Protein AF-D6Y500-F1 (afdb_monomer_lite)

Foldseek 3Di:
DVLQLVCLVPQNDVPDDLVSSCVVVVHDSVVVCVQPVDPLRVLLLLLLVLLLVLLQVQLVVLVPLPDFPAVLNVQLSVLVSLVVRVSPVCLQQVVCRRNPCNNVVCVCQDDHLQVCSNQLNVVLVVLCVVLVFWDPPDDPVVLSVVLSVLSSVLNVCVVVVVDPDDSNRSSNVSSVVCCVPIGDPDDDDPVSSNVSSNVSSVSSNVVSVVSVVVSVDPPPDPPPPPDDD

Structure (mmCIF, N/CA/C/O backbone):
data_AF-D6Y500-F1
#
_entry.id   AF-D6Y500-F1
#
loop_
_atom_site.group_PDB
_atom_site.id
_atom_site.type_symbol
_atom_site.label_atom_id
_atom_site.label_alt_id
_atom_site.label_comp_id
_atom_site.label_asym_id
_atom_site.label_entity_id
_atom_site.label_seq_id
_atom_site.pdbx_PDB_ins_code
_atom_site.Cartn_x
_atom_site.Cartn_y
_atom_site.Cartn_z
_atom_site.occupancy
_atom_site.B_iso_or_equiv
_atom_site.auth_seq_id
_atom_site.auth_comp_id
_atom_site.auth_asym_id
_atom_site.auth_atom_id
_atom_site.pdbx_PDB_model_num
ATOM 1 N N . MET A 1 1 ? -13.218 -7.278 11.991 1.00 90.50 1 MET A N 1
ATOM 2 C CA . MET A 1 1 ? -12.216 -6.423 11.314 1.00 90.50 1 MET A CA 1
ATOM 3 C C . MET A 1 1 ? -12.853 -5.268 10.544 1.00 90.50 1 MET A C 1
ATOM 5 O O . MET A 1 1 ? -12.441 -4.135 10.765 1.00 90.50 1 MET A O 1
ATOM 9 N N . ASP A 1 2 ? -13.886 -5.500 9.729 1.00 94.56 2 ASP A N 1
ATOM 10 C CA . ASP A 1 2 ? -14.530 -4.431 8.936 1.00 94.56 2 ASP A CA 1
ATOM 11 C C . ASP A 1 2 ? -15.115 -3.295 9.778 1.00 94.56 2 ASP A C 1
ATOM 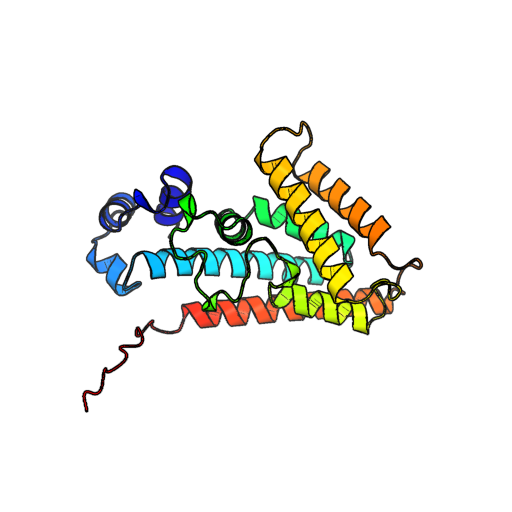13 O O . ASP A 1 2 ? -14.893 -2.124 9.481 1.00 94.56 2 ASP A O 1
ATOM 17 N N . ILE A 1 3 ? -15.777 -3.628 10.892 1.00 96.50 3 ILE A N 1
ATOM 18 C CA . ILE A 1 3 ? -16.276 -2.636 11.860 1.00 96.50 3 ILE A CA 1
ATOM 19 C C . ILE A 1 3 ? -15.141 -1.755 12.389 1.00 96.50 3 ILE A C 1
ATOM 21 O O . ILE A 1 3 ? -15.272 -0.534 12.447 1.00 96.50 3 ILE A O 1
ATOM 25 N N . THR A 1 4 ? -14.008 -2.359 12.744 1.00 96.12 4 THR A N 1
ATOM 26 C CA . THR A 1 4 ? -12.831 -1.625 13.208 1.00 96.12 4 THR A CA 1
ATOM 27 C C . THR A 1 4 ? -12.290 -0.713 12.115 1.00 96.12 4 THR A C 1
ATOM 29 O O . THR A 1 4 ? -12.056 0.461 12.379 1.00 96.12 4 THR A O 1
ATOM 32 N N . ARG A 1 5 ? -12.147 -1.212 10.880 1.00 97.38 5 ARG A N 1
ATOM 33 C CA . ARG A 1 5 ? -11.728 -0.406 9.725 1.00 97.38 5 ARG A CA 1
ATOM 34 C C . ARG A 1 5 ? -12.655 0.796 9.528 1.00 97.38 5 ARG A C 1
ATOM 36 O O . ARG A 1 5 ? -12.167 1.917 9.417 1.00 97.38 5 ARG A O 1
ATOM 43 N N . ALA A 1 6 ? -13.970 0.587 9.542 1.00 97.19 6 ALA A N 1
ATOM 44 C CA . ALA A 1 6 ? -14.951 1.659 9.395 1.00 97.19 6 ALA A CA 1
ATOM 45 C C . ALA A 1 6 ? -14.837 2.705 10.517 1.00 97.19 6 ALA A C 1
ATOM 47 O O . ALA A 1 6 ? -14.805 3.904 10.242 1.00 97.19 6 ALA A O 1
ATOM 48 N N . LEU A 1 7 ? -14.709 2.264 11.774 1.00 97.25 7 LEU A N 1
ATOM 49 C CA . LEU A 1 7 ? -14.529 3.156 12.923 1.00 97.25 7 LEU A CA 1
ATOM 50 C C . LEU A 1 7 ? -13.238 3.977 12.835 1.00 97.25 7 LEU A C 1
ATOM 52 O O . LEU A 1 7 ? -13.276 5.182 13.085 1.00 97.25 7 LEU A O 1
ATOM 56 N N . LEU A 1 8 ? -12.123 3.361 12.430 1.00 97.00 8 LEU A N 1
ATOM 57 C CA . LEU A 1 8 ? -10.850 4.062 12.246 1.00 97.00 8 LEU A CA 1
ATOM 58 C C . LEU A 1 8 ? -10.959 5.145 11.178 1.00 97.00 8 LEU A C 1
ATOM 60 O O . LEU A 1 8 ? -10.543 6.273 11.420 1.00 97.00 8 LEU A O 1
ATOM 64 N N . LEU A 1 9 ? -11.546 4.821 10.023 1.00 96.69 9 LEU A N 1
ATOM 65 C CA . LEU A 1 9 ? -11.698 5.765 8.916 1.00 96.69 9 LEU A CA 1
ATOM 66 C C . LEU A 1 9 ? -12.674 6.903 9.241 1.00 96.69 9 LEU A C 1
ATOM 68 O O . LEU A 1 9 ? -12.478 8.019 8.771 1.00 96.69 9 LEU A O 1
ATOM 72 N N . GLN A 1 10 ? -13.700 6.640 10.056 1.00 96.62 10 GLN A N 1
ATOM 73 C CA . GLN A 1 10 ? -14.710 7.633 10.426 1.00 96.62 10 GLN A CA 1
ATOM 74 C C . GLN A 1 10 ? -14.284 8.528 11.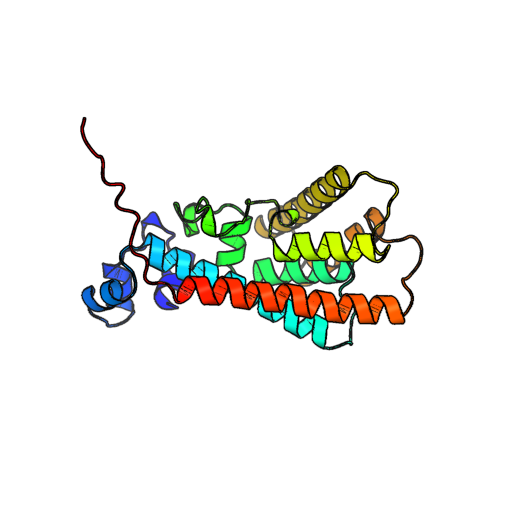598 1.00 96.62 10 GLN A C 1
ATOM 76 O O . GLN A 1 10 ? -14.565 9.723 11.599 1.00 96.62 10 GLN A O 1
ATOM 81 N N . SER A 1 11 ? -13.679 7.941 12.632 1.00 96.06 11 SER A N 1
ATOM 82 C CA . SER A 1 11 ? -13.502 8.589 13.942 1.00 96.06 11 SER A CA 1
ATOM 83 C C . SER A 1 11 ? -12.041 8.696 14.383 1.00 96.06 11 SER A C 1
ATOM 85 O O . SER A 1 11 ? -11.745 9.357 15.385 1.00 96.06 11 SER A O 1
ATOM 87 N N . GLY A 1 12 ? -11.129 8.057 13.650 1.00 96.94 12 GLY A N 1
ATOM 88 C CA . GLY A 1 12 ? -9.710 8.012 13.957 1.00 96.94 12 GLY A CA 1
ATOM 89 C C . GLY A 1 12 ? -9.352 7.085 15.120 1.00 96.94 12 GLY A C 1
ATOM 90 O O . GLY A 1 12 ? -10.190 6.582 15.881 1.00 96.94 12 GLY A O 1
ATOM 91 N N . TYR A 1 13 ? -8.048 6.904 15.291 1.00 97.38 13 TYR A N 1
ATOM 92 C CA . TYR A 1 13 ? -7.413 6.070 16.303 1.00 97.38 13 TYR A CA 1
ATOM 93 C C . TYR A 1 13 ? -7.865 6.407 17.728 1.00 97.38 13 TYR A C 1
ATOM 95 O O . TYR A 1 13 ? -8.162 5.508 18.517 1.00 97.38 13 TYR A O 1
ATOM 103 N N . LYS A 1 14 ? -7.899 7.701 18.085 1.00 96.25 14 LYS A N 1
ATOM 104 C CA . LYS A 1 14 ? -8.155 8.144 19.468 1.00 96.25 14 LYS A CA 1
ATOM 105 C C . LYS A 1 14 ? -9.572 7.816 19.940 1.00 96.25 14 LYS A C 1
ATOM 107 O O . LYS A 1 14 ? -9.736 7.457 21.100 1.00 96.25 14 LYS A O 1
ATOM 112 N N . ARG A 1 15 ? -10.574 7.941 19.063 1.00 96.50 15 ARG A N 1
ATOM 113 C CA . ARG A 1 15 ? -11.988 7.719 19.416 1.00 96.50 15 ARG A CA 1
ATOM 114 C C . ARG A 1 15 ? -12.424 6.266 19.260 1.00 96.50 15 ARG A C 1
ATOM 116 O O . ARG A 1 15 ? -13.395 5.871 19.884 1.00 96.50 15 ARG A O 1
ATOM 123 N N . THR A 1 16 ? -11.688 5.472 18.489 1.00 96.75 16 THR A N 1
ATOM 124 C CA . THR A 1 16 ? -11.964 4.043 18.334 1.00 96.75 16 THR A CA 1
ATOM 125 C C . THR A 1 16 ? -11.513 3.278 19.585 1.00 96.75 16 THR A C 1
ATOM 127 O O . THR A 1 16 ? -10.321 3.257 19.919 1.00 96.75 16 THR A O 1
ATOM 130 N N . THR A 1 17 ? -12.454 2.637 20.282 1.00 96.38 17 THR A N 1
ATOM 131 C CA . THR A 1 17 ? -12.195 1.817 21.482 1.00 96.38 17 THR A CA 1
ATOM 132 C C . THR A 1 17 ? -12.574 0.354 21.253 1.00 96.38 17 THR A C 1
ATOM 134 O O . THR A 1 17 ? -13.436 0.058 20.429 1.00 96.38 17 THR A O 1
ATOM 137 N N . ILE A 1 18 ? -11.951 -0.572 21.995 1.00 97.19 18 ILE A N 1
ATOM 138 C CA . ILE A 1 18 ? -12.302 -2.003 21.930 1.00 97.19 18 ILE A CA 1
ATOM 139 C C . ILE A 1 18 ? -13.760 -2.232 22.348 1.00 97.19 18 ILE A C 1
ATOM 141 O O . ILE A 1 18 ? -14.438 -3.050 21.738 1.00 97.19 18 ILE A O 1
ATOM 145 N N . ASP A 1 19 ? -14.263 -1.468 23.321 1.00 96.69 19 ASP A N 1
ATOM 146 C CA . ASP A 1 19 ? -15.662 -1.551 23.758 1.00 96.69 19 ASP A CA 1
ATOM 147 C C . ASP A 1 19 ? -16.632 -1.140 22.647 1.00 96.69 19 ASP A C 1
ATOM 149 O O . ASP A 1 19 ? -17.619 -1.829 22.394 1.00 96.69 19 ASP A O 1
ATOM 153 N N . GLU A 1 20 ? -16.336 -0.050 21.933 1.00 97.06 20 GLU A N 1
ATOM 154 C CA . GLU A 1 20 ? -17.154 0.368 20.796 1.00 97.06 20 GLU A CA 1
ATOM 155 C C . GLU A 1 20 ? -17.093 -0.642 19.644 1.00 97.06 20 GLU A C 1
ATOM 157 O O . GLU A 1 20 ? -18.129 -0.937 19.047 1.00 97.06 20 GLU A O 1
ATOM 162 N N . ILE A 1 21 ? -15.909 -1.192 19.353 1.00 96.88 21 ILE A N 1
ATOM 163 C CA . ILE A 1 21 ? -15.729 -2.232 18.333 1.00 96.88 21 ILE A CA 1
ATOM 164 C C . ILE A 1 21 ? -16.573 -3.460 18.677 1.00 96.88 21 ILE A C 1
ATOM 166 O O . ILE A 1 21 ? -17.348 -3.904 17.836 1.00 96.88 21 ILE A O 1
ATOM 170 N N . ALA A 1 22 ? -16.448 -3.980 19.900 1.00 96.94 22 ALA A N 1
ATOM 171 C CA . ALA A 1 22 ? -17.161 -5.169 20.355 1.00 96.94 22 ALA A CA 1
ATOM 172 C C . ALA A 1 22 ? -18.681 -4.960 20.291 1.00 96.94 22 ALA A C 1
ATOM 174 O O . ALA A 1 22 ? -19.393 -5.760 19.689 1.00 96.94 22 ALA A O 1
ATOM 175 N N . ARG A 1 23 ? -19.161 -3.812 20.789 1.00 97.19 23 ARG A N 1
ATOM 176 C CA . ARG A 1 23 ? -20.578 -3.436 20.732 1.00 97.19 23 ARG A CA 1
ATOM 177 C C . ARG A 1 23 ? -21.104 -3.332 19.299 1.00 97.19 23 ARG A C 1
ATOM 179 O O . ARG A 1 23 ? -22.200 -3.802 19.028 1.00 97.19 23 ARG A O 1
ATOM 186 N N . LYS A 1 24 ? -20.367 -2.696 18.379 1.00 96.75 24 LYS A N 1
ATOM 187 C CA . LYS A 1 24 ? -20.799 -2.558 16.974 1.00 96.75 24 LYS A CA 1
ATOM 188 C C . LYS A 1 24 ? -20.695 -3.859 16.176 1.00 96.75 24 LYS A C 1
ATOM 190 O O . LYS A 1 24 ? -21.385 -3.990 15.173 1.00 96.75 24 LYS A O 1
ATOM 195 N N . ALA A 1 25 ? -19.826 -4.774 16.591 1.00 95.81 25 ALA A N 1
ATOM 196 C CA . ALA A 1 25 ? -19.670 -6.091 15.984 1.00 95.81 25 ALA A CA 1
ATOM 197 C C . ALA A 1 25 ? -20.581 -7.163 16.612 1.00 95.81 25 ALA A C 1
ATOM 199 O O . ALA A 1 25 ? -20.496 -8.310 16.193 1.00 95.81 25 ALA A O 1
ATOM 200 N N . ASP A 1 26 ? -21.422 -6.797 17.588 1.00 96.69 26 ASP A N 1
ATOM 201 C CA . ASP A 1 26 ? -22.306 -7.706 18.333 1.00 96.69 26 ASP A CA 1
ATOM 202 C C . ASP A 1 26 ? -21.563 -8.896 18.976 1.00 96.69 26 ASP A C 1
ATOM 204 O O . ASP A 1 26 ? -21.988 -10.048 18.928 1.00 96.69 26 ASP A O 1
ATOM 208 N N . ILE A 1 27 ? -20.397 -8.615 19.571 1.00 95.94 27 ILE A N 1
ATOM 209 C CA . ILE A 1 27 ? -19.569 -9.606 20.273 1.00 95.94 27 ILE A CA 1
ATOM 210 C C . ILE A 1 27 ? -19.159 -9.114 21.660 1.00 95.94 27 ILE A C 1
ATOM 212 O O . ILE A 1 27 ? -19.110 -7.916 21.944 1.00 95.94 27 ILE A O 1
ATOM 216 N N . GLY A 1 28 ? -18.797 -10.051 22.536 1.00 95.50 28 GLY A N 1
ATOM 217 C CA . GLY A 1 28 ? -18.193 -9.725 23.824 1.00 95.50 28 GLY A CA 1
ATOM 218 C C . GLY A 1 28 ? -16.791 -9.127 23.667 1.00 95.50 28 GLY A C 1
ATOM 219 O O . GLY A 1 28 ? -16.010 -9.547 22.813 1.00 95.50 28 GLY A O 1
ATOM 220 N N . LYS A 1 29 ? -16.425 -8.190 24.550 1.00 93.75 29 LYS A N 1
ATOM 221 C CA . LYS A 1 29 ? -15.074 -7.596 24.605 1.00 93.75 29 LYS A CA 1
ATOM 222 C C . LYS A 1 29 ? -13.979 -8.666 24.717 1.00 93.75 29 LYS A C 1
ATOM 224 O O . LYS A 1 29 ? -12.951 -8.571 24.055 1.00 93.75 29 LYS A O 1
ATOM 229 N N . GLY A 1 30 ? -14.231 -9.701 25.526 1.00 93.12 30 GLY A N 1
ATOM 230 C CA . GLY A 1 30 ? -13.323 -10.836 25.700 1.00 93.12 30 GLY A CA 1
ATOM 231 C C . GLY A 1 30 ? -13.021 -11.560 24.388 1.00 93.12 30 GLY A C 1
ATOM 232 O O . GLY A 1 30 ? -11.876 -11.925 24.166 1.00 93.12 30 GLY A O 1
ATOM 233 N N . THR A 1 31 ? -13.995 -11.668 23.477 1.00 93.81 31 THR A N 1
ATOM 234 C CA . THR A 1 31 ? -13.810 -12.290 22.157 1.00 93.81 31 THR A CA 1
ATOM 235 C C . THR A 1 31 ? -12.772 -11.552 21.315 1.00 93.81 31 THR A C 1
ATOM 237 O O . THR A 1 31 ? -11.993 -12.190 20.618 1.00 93.81 31 THR A O 1
ATOM 240 N N . VAL A 1 32 ? -12.711 -10.218 21.403 1.00 92.62 32 VAL A N 1
ATOM 241 C CA . VAL A 1 32 ? -11.680 -9.432 20.703 1.00 92.62 32 VAL A CA 1
ATOM 242 C C . VAL A 1 32 ? -10.294 -9.744 21.273 1.00 92.62 32 VAL A C 1
ATOM 244 O O . VAL A 1 32 ? -9.355 -9.966 20.514 1.00 92.62 32 VAL A O 1
ATOM 247 N N . TYR A 1 33 ? -10.181 -9.828 22.600 1.00 93.50 33 TYR A N 1
ATOM 248 C CA . TYR A 1 33 ? -8.915 -10.129 23.272 1.00 93.50 33 TYR A CA 1
ATOM 249 C C . TYR A 1 33 ? -8.426 -11.569 23.093 1.00 93.50 33 TYR A C 1
ATOM 251 O O . TYR A 1 33 ? -7.243 -11.820 23.281 1.00 93.50 33 TYR A O 1
ATOM 259 N N . LEU A 1 34 ? -9.283 -12.510 22.679 1.00 91.88 34 LEU A N 1
ATOM 260 C CA . LEU A 1 34 ? -8.830 -13.851 22.282 1.00 91.88 34 LEU A CA 1
ATOM 261 C C . LEU A 1 34 ? -7.959 -13.828 21.018 1.00 91.88 34 LEU A C 1
ATOM 263 O O . LEU A 1 34 ? -7.213 -14.773 20.780 1.00 91.88 34 LEU A O 1
ATOM 267 N N . SER A 1 35 ? -8.083 -12.787 20.190 1.00 89.38 35 SER A N 1
ATOM 268 C CA . SER A 1 35 ? -7.360 -12.663 18.919 1.00 89.38 35 SER A CA 1
ATOM 269 C C . SER A 1 35 ? -6.298 -11.563 18.928 1.00 89.38 35 SER A C 1
ATOM 271 O O . SER A 1 35 ? -5.320 -11.679 18.195 1.00 89.38 35 SER A O 1
ATOM 273 N N . TRP A 1 36 ? -6.471 -10.508 19.732 1.00 93.75 36 TRP A N 1
ATOM 274 C CA . TRP A 1 36 ? -5.536 -9.381 19.804 1.00 93.75 36 TRP A CA 1
ATOM 275 C C . TRP A 1 36 ? -5.372 -8.877 21.236 1.00 93.75 36 TRP A C 1
ATOM 277 O O . TRP A 1 36 ? -6.343 -8.434 21.849 1.00 93.75 36 TRP A O 1
ATOM 287 N N . ASP A 1 37 ? -4.138 -8.851 21.735 1.00 92.06 37 ASP A N 1
ATOM 288 C CA . ASP A 1 37 ? -3.840 -8.392 23.097 1.00 92.06 37 ASP A CA 1
ATOM 289 C C . ASP A 1 37 ? -4.134 -6.901 23.287 1.00 92.06 37 ASP A C 1
ATOM 291 O O . ASP A 1 37 ? -4.567 -6.458 24.357 1.00 92.06 37 ASP A O 1
ATOM 295 N N . THR A 1 38 ? -3.927 -6.100 22.240 1.00 92.88 38 THR A N 1
ATOM 296 C CA . THR A 1 38 ? -4.143 -4.656 22.282 1.00 92.88 38 THR A CA 1
ATOM 297 C C . THR A 1 38 ? -4.912 -4.128 21.071 1.00 92.88 38 THR A C 1
ATOM 299 O O . THR A 1 38 ? -5.011 -4.749 20.012 1.00 92.88 38 THR A O 1
ATOM 302 N N . LYS A 1 39 ? -5.431 -2.897 21.202 1.00 93.38 39 LYS A N 1
ATOM 303 C CA . LYS A 1 39 ? -5.978 -2.150 20.059 1.00 93.38 39 LYS A CA 1
ATOM 304 C C . LYS A 1 39 ? -4.926 -1.946 18.965 1.00 93.38 39 LYS A C 1
ATOM 306 O O . LYS A 1 39 ? -5.280 -1.969 17.790 1.00 93.38 39 LYS A O 1
ATOM 311 N N . ASP A 1 40 ? -3.666 -1.747 19.345 1.00 93.38 40 ASP A N 1
ATOM 312 C CA . ASP A 1 40 ? -2.579 -1.507 18.397 1.00 93.38 40 ASP A CA 1
ATOM 313 C C . ASP A 1 40 ? -2.312 -2.773 17.558 1.00 93.38 40 ASP A C 1
ATOM 315 O O . ASP A 1 40 ? -2.149 -2.651 16.345 1.00 93.38 40 ASP A O 1
ATOM 319 N N . ASP A 1 41 ? -2.413 -3.974 18.145 1.00 92.75 41 ASP A N 1
ATOM 320 C CA . ASP A 1 41 ? -2.271 -5.259 17.431 1.00 92.75 41 ASP A CA 1
ATOM 321 C C . ASP A 1 41 ? -3.410 -5.504 16.434 1.00 92.75 41 ASP A C 1
ATOM 323 O O . ASP A 1 41 ? -3.186 -5.944 15.301 1.00 92.75 41 ASP A O 1
ATOM 327 N N . LEU A 1 42 ? -4.643 -5.160 16.818 1.00 94.69 42 LEU A N 1
ATOM 328 C CA . LEU A 1 42 ? -5.800 -5.227 15.924 1.00 94.69 42 LEU A CA 1
ATOM 329 C C . LEU A 1 42 ? -5.648 -4.262 14.736 1.00 94.69 42 LEU A C 1
ATOM 331 O O . LEU A 1 42 ? -5.878 -4.644 13.587 1.00 94.69 42 LEU A O 1
ATOM 335 N N . ILE A 1 43 ? -5.244 -3.013 14.989 1.00 95.81 43 ILE A N 1
ATOM 336 C CA . ILE A 1 43 ? -5.037 -2.007 13.933 1.00 95.81 43 ILE A CA 1
ATOM 337 C C . ILE A 1 43 ? -3.889 -2.418 13.016 1.00 95.81 43 ILE A C 1
ATOM 339 O O . ILE A 1 43 ? -4.018 -2.354 11.794 1.00 95.81 43 ILE A O 1
ATOM 343 N N . ARG A 1 44 ? -2.783 -2.885 13.590 1.00 95.00 44 ARG A N 1
ATOM 344 C CA . ARG A 1 44 ? -1.650 -3.424 12.845 1.00 95.00 44 ARG A CA 1
ATOM 345 C C . ARG A 1 44 ? -2.076 -4.581 11.942 1.00 95.00 44 ARG A C 1
ATOM 347 O O . ARG A 1 44 ? -1.710 -4.583 10.772 1.00 95.00 44 ARG A O 1
ATOM 354 N N . SER A 1 45 ? -2.885 -5.515 12.440 1.00 95.50 45 SER A N 1
ATOM 355 C CA . SER A 1 45 ? -3.393 -6.634 11.635 1.00 95.50 45 SER A CA 1
ATOM 356 C C . SER A 1 45 ? -4.193 -6.140 10.424 1.00 95.50 45 SER A C 1
ATOM 358 O O . SER A 1 45 ? -4.006 -6.634 9.316 1.00 95.50 45 SER A O 1
ATOM 360 N N . LEU A 1 46 ? -5.028 -5.107 10.595 1.00 96.25 46 LEU A N 1
ATOM 361 C CA . LEU A 1 46 ? -5.755 -4.480 9.483 1.00 96.25 46 LEU A CA 1
ATOM 362 C C . LEU A 1 46 ? -4.825 -3.829 8.449 1.00 96.25 46 LEU A C 1
ATOM 364 O O . LEU A 1 46 ? -5.082 -3.928 7.252 1.00 96.25 46 LEU A O 1
ATOM 368 N N . VAL A 1 47 ? -3.752 -3.170 8.899 1.00 96.62 47 VAL A N 1
ATOM 369 C CA . VAL A 1 47 ? -2.737 -2.592 8.003 1.00 96.62 47 VAL A CA 1
ATOM 370 C C . VAL A 1 47 ? -2.013 -3.694 7.230 1.00 96.62 47 VAL A C 1
ATOM 372 O O . VAL A 1 47 ? -1.810 -3.554 6.029 1.00 96.62 47 VAL A O 1
ATOM 375 N N . ILE A 1 48 ? -1.668 -4.803 7.890 1.00 96.31 48 ILE A N 1
ATOM 376 C CA . ILE A 1 48 ? -1.044 -5.964 7.244 1.00 96.31 48 ILE A CA 1
ATOM 377 C C . ILE A 1 48 ? -1.973 -6.561 6.180 1.00 96.31 48 ILE A C 1
ATOM 379 O O . ILE A 1 48 ? -1.500 -6.854 5.087 1.00 96.31 48 ILE A O 1
ATOM 383 N N . HIS A 1 49 ? -3.279 -6.673 6.443 1.00 96.94 49 HIS A N 1
ATOM 384 C CA . HIS A 1 49 ? -4.245 -7.093 5.421 1.00 96.94 49 HIS A CA 1
ATOM 385 C C . HIS A 1 49 ? -4.244 -6.168 4.197 1.00 96.94 49 HIS A C 1
ATOM 387 O O . HIS A 1 49 ? -4.147 -6.661 3.080 1.00 96.94 49 HIS A O 1
ATOM 393 N N . ASP A 1 50 ? -4.249 -4.844 4.388 1.00 97.44 50 ASP A N 1
ATOM 394 C CA . ASP A 1 50 ? -4.148 -3.901 3.263 1.00 97.44 50 ASP A CA 1
ATOM 395 C C . ASP A 1 50 ? -2.828 -4.053 2.487 1.00 97.44 50 ASP A C 1
ATOM 397 O O . ASP A 1 50 ? -2.815 -3.936 1.264 1.00 97.44 50 ASP A O 1
ATOM 401 N N . ILE A 1 51 ? -1.710 -4.327 3.169 1.00 97.06 51 ILE A N 1
ATOM 402 C CA . ILE A 1 51 ? -0.423 -4.581 2.504 1.00 97.06 51 ILE A CA 1
ATOM 403 C C . ILE A 1 51 ? -0.467 -5.887 1.696 1.00 97.06 51 ILE A C 1
ATOM 405 O O . ILE A 1 51 ? 0.042 -5.920 0.574 1.00 97.06 51 ILE A O 1
ATOM 409 N N . ILE A 1 52 ? -1.065 -6.951 2.245 1.00 97.75 52 ILE A N 1
ATOM 410 C CA . ILE A 1 52 ? -1.261 -8.228 1.543 1.00 97.75 52 ILE A CA 1
ATOM 411 C C . ILE A 1 52 ? -2.085 -7.993 0.278 1.00 97.75 52 ILE A C 1
ATOM 413 O O . ILE A 1 52 ? -1.644 -8.383 -0.799 1.00 97.75 52 ILE A O 1
ATOM 417 N N . ASP A 1 53 ? -3.206 -7.281 0.389 1.00 98.25 53 ASP A N 1
ATOM 418 C CA . ASP A 1 53 ? -4.089 -7.008 -0.742 1.00 98.25 53 ASP A CA 1
ATOM 419 C C . ASP A 1 53 ? -3.394 -6.170 -1.830 1.00 98.25 53 ASP A C 1
ATOM 421 O O . ASP A 1 53 ? -3.530 -6.460 -3.018 1.00 98.25 53 ASP A O 1
ATOM 425 N N . VAL A 1 54 ? -2.591 -5.165 -1.449 1.00 98.00 54 VAL A N 1
ATOM 426 C CA . VAL A 1 54 ? -1.744 -4.401 -2.387 1.00 98.00 54 VAL A CA 1
ATOM 427 C C . VAL A 1 54 ? -0.760 -5.322 -3.110 1.00 98.00 54 VAL A C 1
ATOM 429 O O . VAL A 1 54 ? -0.589 -5.214 -4.326 1.00 98.00 54 VAL A O 1
ATOM 432 N N . CYS A 1 55 ? -0.099 -6.221 -2.380 1.00 98.25 55 CYS A N 1
ATOM 433 C CA . CYS A 1 55 ? 0.859 -7.159 -2.954 1.00 98.25 55 CYS A CA 1
ATOM 434 C C . CYS A 1 55 ? 0.192 -8.166 -3.900 1.00 98.25 55 CYS A C 1
ATOM 436 O O . CYS A 1 55 ? 0.691 -8.374 -5.007 1.00 98.25 55 CYS A O 1
ATOM 438 N N . ASP A 1 56 ? -0.943 -8.744 -3.510 1.00 98.38 56 ASP A N 1
ATOM 439 C CA . ASP A 1 56 ? -1.711 -9.660 -4.353 1.00 98.38 56 ASP A CA 1
ATOM 440 C C . ASP A 1 56 ? -2.211 -8.955 -5.624 1.00 98.38 56 ASP A C 1
ATOM 442 O O . ASP A 1 56 ? -2.078 -9.500 -6.719 1.00 98.38 56 ASP A O 1
ATOM 446 N N . ASP A 1 57 ? -2.706 -7.717 -5.520 1.00 97.75 57 ASP A N 1
ATOM 447 C CA . ASP A 1 57 ? -3.156 -6.925 -6.673 1.00 97.75 57 ASP A CA 1
ATOM 448 C C . ASP A 1 57 ? -2.032 -6.677 -7.687 1.00 97.75 57 ASP A C 1
ATOM 450 O O . ASP A 1 57 ? -2.261 -6.726 -8.900 1.00 97.75 57 ASP A O 1
ATOM 454 N N . VAL A 1 58 ? -0.817 -6.383 -7.212 1.00 97.75 58 VAL A N 1
ATOM 455 C CA . VAL A 1 58 ? 0.349 -6.206 -8.090 1.00 97.75 58 VAL A CA 1
ATOM 456 C C . VAL A 1 58 ? 0.798 -7.544 -8.668 1.00 97.75 58 VAL A C 1
ATOM 458 O O . VAL A 1 58 ? 1.087 -7.610 -9.863 1.00 97.75 58 VAL A O 1
ATOM 461 N N . SER A 1 59 ? 0.838 -8.601 -7.854 1.00 97.75 59 SER A N 1
ATOM 462 C CA . SER A 1 59 ? 1.270 -9.931 -8.286 1.00 97.75 59 SER A CA 1
ATOM 463 C C . SER A 1 59 ? 0.361 -10.492 -9.379 1.00 97.75 59 SER A C 1
ATOM 465 O O . SER A 1 59 ? 0.839 -10.858 -10.455 1.00 97.75 59 SER A O 1
ATOM 467 N N . ASN A 1 60 ? -0.952 -10.461 -9.143 1.00 96.31 60 ASN A N 1
ATOM 468 C CA . ASN A 1 60 ? -1.961 -10.923 -10.088 1.00 96.31 60 ASN A CA 1
ATOM 469 C C . ASN A 1 60 ? -1.896 -10.125 -11.387 1.00 96.31 60 ASN A C 1
ATOM 471 O O . ASN A 1 60 ? -1.837 -10.712 -12.462 1.00 96.31 60 ASN A O 1
ATOM 475 N N . TRP A 1 61 ? -1.835 -8.792 -11.304 1.00 95.62 61 TRP A N 1
ATOM 476 C CA . TRP A 1 61 ? -1.721 -7.947 -12.491 1.00 95.62 61 TRP A CA 1
ATOM 477 C C . TRP A 1 61 ? -0.460 -8.249 -13.306 1.00 95.62 61 TRP A C 1
ATOM 479 O O . TRP A 1 61 ? -0.559 -8.460 -14.513 1.00 95.62 61 TRP A O 1
ATOM 489 N N . ALA A 1 62 ? 0.706 -8.338 -12.662 1.00 95.19 62 ALA A N 1
ATOM 490 C CA . ALA A 1 62 ? 1.961 -8.650 -13.340 1.00 95.19 62 ALA A CA 1
ATOM 491 C C . ALA A 1 62 ? 1.949 -10.042 -14.006 1.00 95.19 62 ALA A C 1
ATOM 493 O O . ALA A 1 62 ? 2.662 -10.255 -14.985 1.00 95.19 62 ALA A O 1
ATOM 494 N N . GLY A 1 63 ? 1.132 -10.975 -13.504 1.00 89.62 63 GLY A N 1
ATOM 495 C CA . GLY A 1 63 ? 0.947 -12.311 -14.074 1.00 89.62 63 GLY A CA 1
ATOM 496 C C . GLY A 1 63 ? 0.014 -12.388 -15.289 1.00 89.62 63 GLY A C 1
ATOM 497 O O . GLY A 1 63 ? 0.010 -13.409 -15.967 1.00 89.62 63 GLY A O 1
ATOM 498 N N . THR A 1 64 ? -0.758 -11.339 -15.600 1.00 85.38 64 THR A N 1
ATOM 499 C CA . THR A 1 64 ? -1.743 -11.363 -16.709 1.00 85.38 64 THR A CA 1
ATOM 500 C C . THR A 1 64 ? -1.146 -11.195 -18.114 1.00 85.38 64 THR A C 1
ATOM 502 O O . THR A 1 64 ? -1.883 -11.283 -19.090 1.00 85.38 64 THR A O 1
ATOM 505 N N . GLU A 1 65 ? 0.164 -10.945 -18.236 1.00 67.62 65 GLU A N 1
ATOM 506 C CA . GLU A 1 65 ? 0.926 -10.718 -19.488 1.00 67.62 65 GLU A CA 1
ATOM 507 C C . GLU A 1 65 ? 0.385 -9.616 -20.442 1.00 67.62 65 GLU A C 1
ATOM 509 O O . GLU A 1 65 ? 1.015 -9.342 -21.462 1.00 67.62 65 GLU A O 1
ATOM 514 N N . SER A 1 66 ? -0.725 -8.930 -20.124 1.00 71.00 66 SER A N 1
ATOM 515 C CA . SER A 1 66 ? -1.355 -7.930 -21.004 1.00 71.00 66 SER A CA 1
ATOM 516 C C . SER A 1 66 ? -0.663 -6.563 -20.999 1.00 71.00 66 SER A C 1
ATOM 518 O O . SER A 1 66 ? -0.716 -5.843 -21.992 1.00 71.00 66 SER A O 1
ATOM 520 N N . ASP A 1 67 ? -0.036 -6.190 -19.881 1.00 79.44 67 ASP A N 1
ATOM 521 C CA . ASP A 1 67 ? 0.823 -5.009 -19.760 1.00 79.44 67 ASP A CA 1
ATOM 522 C C . ASP A 1 67 ? 2.026 -5.369 -18.889 1.00 79.44 67 ASP A C 1
ATOM 524 O O . ASP A 1 67 ? 1.873 -5.934 -17.802 1.00 79.44 67 ASP A O 1
ATOM 528 N N . ALA A 1 68 ? 3.229 -5.068 -19.370 1.00 87.19 68 ALA A N 1
ATOM 529 C CA . ALA A 1 68 ? 4.432 -5.363 -18.613 1.00 87.19 68 ALA A CA 1
ATOM 530 C C . ALA A 1 68 ? 4.547 -4.385 -17.434 1.00 87.19 68 ALA A C 1
ATOM 532 O O . ALA A 1 68 ? 4.304 -3.185 -17.605 1.00 87.19 68 ALA A O 1
ATOM 533 N N . PRO A 1 69 ? 5.002 -4.833 -16.250 1.00 93.31 69 PRO A N 1
ATOM 534 C CA . PRO A 1 69 ? 5.189 -3.964 -15.099 1.00 93.31 69 PRO A CA 1
ATOM 535 C C . PRO A 1 69 ? 6.454 -3.114 -15.253 1.00 93.31 69 PRO A C 1
ATOM 537 O O . PRO A 1 69 ? 7.421 -3.249 -14.509 1.00 93.31 69 PRO A O 1
ATOM 540 N N . THR A 1 70 ? 6.460 -2.222 -16.241 1.00 92.00 70 THR A N 1
ATOM 541 C CA . THR A 1 70 ? 7.456 -1.156 -16.379 1.00 92.00 70 THR A CA 1
ATOM 542 C C . THR A 1 70 ? 7.318 -0.166 -15.225 1.00 92.00 70 THR A C 1
ATOM 544 O O . THR A 1 70 ? 6.257 -0.097 -14.599 1.00 92.00 70 THR A O 1
ATOM 547 N N . LEU A 1 71 ? 8.366 0.616 -14.941 1.00 92.00 71 LEU A N 1
ATOM 548 C CA . LEU A 1 71 ? 8.312 1.592 -13.850 1.00 92.00 71 LEU A CA 1
ATOM 549 C C . LEU A 1 71 ? 7.108 2.553 -13.987 1.00 92.00 71 LEU A C 1
ATOM 551 O O . LEU A 1 71 ? 6.372 2.687 -13.014 1.00 92.00 71 LEU A O 1
ATOM 555 N N . PRO A 1 72 ? 6.807 3.131 -15.171 1.00 92.56 72 PRO A N 1
ATOM 556 C CA . PRO A 1 72 ? 5.586 3.914 -15.376 1.00 92.56 72 PRO A CA 1
ATOM 557 C C . PRO A 1 72 ? 4.291 3.156 -15.059 1.00 92.56 72 PRO A C 1
ATOM 559 O O . PRO A 1 72 ? 3.446 3.672 -14.324 1.00 92.56 72 PRO A O 1
ATOM 562 N N . SER A 1 73 ? 4.133 1.933 -15.580 1.00 93.31 73 SER A N 1
ATOM 563 C CA . SER A 1 73 ? 2.919 1.130 -15.383 1.00 93.31 73 SER A CA 1
ATOM 564 C C . SER A 1 73 ? 2.729 0.747 -13.913 1.00 93.31 73 SER A C 1
ATOM 566 O O . SER A 1 73 ? 1.622 0.866 -13.381 1.00 93.31 73 SER A O 1
ATOM 568 N N . LEU A 1 74 ? 3.802 0.351 -13.216 1.00 94.94 74 LEU A N 1
ATOM 569 C CA . LEU A 1 74 ? 3.714 0.030 -11.795 1.00 94.94 74 LEU A CA 1
ATOM 570 C C . LEU A 1 74 ? 3.509 1.290 -10.945 1.00 94.94 74 LEU A C 1
ATOM 572 O O . LEU A 1 74 ? 2.697 1.248 -10.030 1.00 94.94 74 LEU A O 1
ATOM 576 N N . SER A 1 75 ? 4.150 2.423 -11.249 1.00 94.75 75 SER A N 1
ATOM 577 C CA . SER A 1 75 ? 3.895 3.694 -10.549 1.00 94.75 75 SER A CA 1
ATOM 578 C C . SER A 1 75 ? 2.439 4.143 -10.684 1.00 94.75 75 SER A C 1
ATOM 580 O O . SER A 1 75 ? 1.827 4.527 -9.685 1.00 94.75 75 SER A O 1
ATOM 582 N N . ARG A 1 76 ? 1.849 4.021 -11.884 1.00 95.75 76 ARG A N 1
ATOM 583 C CA . ARG A 1 76 ? 0.413 4.251 -12.115 1.00 95.75 76 ARG A CA 1
ATOM 584 C C . ARG A 1 76 ? -0.437 3.376 -11.203 1.00 95.75 76 ARG A C 1
ATOM 586 O O . ARG A 1 76 ? -1.331 3.869 -10.518 1.00 95.75 76 ARG A O 1
ATOM 593 N N . ARG A 1 77 ? -0.154 2.071 -11.191 1.00 95.94 77 ARG A N 1
ATOM 594 C CA . ARG A 1 77 ? -0.894 1.103 -10.382 1.00 95.94 77 ARG A CA 1
ATOM 595 C C . ARG A 1 77 ? -0.738 1.400 -8.893 1.00 95.94 77 ARG A C 1
ATOM 597 O O . ARG A 1 77 ? -1.748 1.541 -8.215 1.00 95.94 77 ARG A O 1
ATOM 604 N N . MET A 1 78 ? 0.481 1.592 -8.396 1.00 95.94 78 MET A N 1
ATOM 605 C CA . MET A 1 78 ? 0.740 1.928 -6.993 1.00 95.94 78 MET A CA 1
ATOM 606 C C . MET A 1 78 ? -0.011 3.186 -6.556 1.00 95.94 78 MET A C 1
ATOM 608 O O . MET A 1 78 ? -0.600 3.188 -5.478 1.00 95.94 78 MET A O 1
ATOM 612 N N . PHE A 1 79 ? -0.073 4.216 -7.405 1.00 96.12 79 PHE A N 1
ATOM 613 C CA . PHE A 1 79 ? -0.894 5.394 -7.134 1.00 96.12 79 PHE A CA 1
ATOM 614 C C . PHE A 1 79 ? -2.365 5.018 -6.928 1.00 96.12 79 PHE A C 1
ATOM 616 O O . PHE A 1 79 ? -2.941 5.370 -5.905 1.00 96.12 79 PHE A O 1
ATOM 623 N N . THR A 1 80 ? -2.968 4.246 -7.838 1.00 96.62 80 THR A N 1
ATOM 624 C CA . THR A 1 80 ? -4.374 3.823 -7.690 1.00 96.62 80 THR A CA 1
ATOM 625 C C . THR A 1 80 ? -4.610 2.945 -6.455 1.00 96.62 80 THR A C 1
ATOM 627 O O . THR A 1 80 ? -5.605 3.131 -5.755 1.00 96.62 80 THR A O 1
ATOM 630 N N . LEU A 1 81 ? -3.677 2.041 -6.131 1.00 96.88 81 LEU A N 1
ATOM 631 C CA . LEU A 1 81 ? -3.778 1.148 -4.973 1.00 96.88 81 LEU A CA 1
ATOM 632 C C . LEU A 1 81 ? -3.739 1.917 -3.651 1.00 96.88 81 LEU A C 1
ATOM 634 O O . LEU A 1 81 ? -4.464 1.570 -2.723 1.00 96.88 81 LEU A O 1
ATOM 638 N N . ILE A 1 82 ? -2.976 3.011 -3.584 1.00 95.31 82 ILE A N 1
ATOM 639 C CA . ILE A 1 82 ? -2.973 3.907 -2.424 1.00 95.31 82 ILE A CA 1
ATOM 640 C C . ILE A 1 82 ? -4.366 4.498 -2.173 1.00 95.31 82 ILE A C 1
ATOM 642 O O . ILE A 1 82 ? -4.734 4.699 -1.027 1.00 95.31 82 ILE A O 1
ATOM 646 N N . PHE A 1 83 ? -5.195 4.744 -3.188 1.00 94.38 83 PHE A N 1
ATOM 647 C CA . PHE A 1 83 ? -6.570 5.214 -2.956 1.00 94.38 83 PHE A CA 1
ATOM 648 C C . PHE A 1 83 ? -7.573 4.076 -2.742 1.00 94.38 83 PHE A C 1
ATOM 650 O O . PHE A 1 83 ? -8.555 4.281 -2.030 1.00 94.38 83 PHE A O 1
ATOM 657 N N . LYS A 1 84 ? -7.307 2.886 -3.297 1.00 96.75 84 LYS A N 1
ATOM 658 C CA . LYS A 1 84 ? -8.113 1.673 -3.087 1.00 96.75 84 LYS A CA 1
ATOM 659 C C . LYS A 1 84 ? -8.013 1.147 -1.647 1.00 96.75 84 LYS A C 1
ATOM 661 O O . LYS A 1 84 ? -9.028 0.741 -1.088 1.00 96.75 84 LYS A O 1
ATOM 666 N N . TYR A 1 85 ? -6.822 1.190 -1.046 1.00 97.56 85 TYR A N 1
ATOM 667 C CA . TYR A 1 85 ? -6.527 0.629 0.279 1.00 97.56 85 TYR A CA 1
ATOM 668 C C . TYR A 1 85 ? -6.213 1.739 1.296 1.00 97.56 85 TYR A C 1
ATOM 670 O O . TYR A 1 85 ? -5.070 2.192 1.411 1.00 97.56 85 TYR A O 1
ATOM 678 N N . PRO A 1 86 ? -7.218 2.245 2.035 1.00 95.88 86 PRO A N 1
ATOM 679 C CA . PRO A 1 86 ? -7.073 3.461 2.828 1.00 95.88 86 PRO A CA 1
ATOM 680 C C . PRO A 1 86 ? -6.193 3.308 4.077 1.00 95.88 86 PRO A C 1
ATOM 682 O O . PRO A 1 86 ? -5.670 4.319 4.546 1.00 95.88 86 PRO A O 1
ATOM 685 N N . LEU A 1 87 ? -5.990 2.100 4.620 1.00 96.88 87 LEU A N 1
ATOM 686 C CA . LEU A 1 87 ? -5.052 1.910 5.734 1.00 96.88 87 LEU A CA 1
ATOM 687 C C . LEU A 1 87 ? -3.613 1.801 5.221 1.00 96.88 87 LEU A C 1
ATOM 689 O O . LEU A 1 87 ? -2.712 2.351 5.854 1.00 96.88 87 LEU A O 1
ATOM 693 N N . PHE A 1 88 ? -3.400 1.218 4.035 1.00 96.12 88 PHE A N 1
ATOM 694 C CA . PHE A 1 88 ? -2.117 1.341 3.332 1.00 96.12 88 PHE A CA 1
ATOM 695 C C . PHE A 1 88 ? -1.795 2.805 3.009 1.00 96.12 88 PHE A C 1
ATOM 697 O O . PHE A 1 88 ? -0.676 3.263 3.243 1.00 96.12 88 PHE A O 1
ATOM 704 N N . ARG A 1 89 ? -2.789 3.584 2.556 1.00 95.69 89 ARG A N 1
ATOM 705 C CA . ARG A 1 89 ? -2.642 5.036 2.376 1.00 95.69 89 ARG A CA 1
ATOM 706 C C . ARG A 1 89 ? -2.212 5.726 3.651 1.00 95.69 89 ARG A C 1
ATOM 708 O O . ARG A 1 89 ? -1.261 6.494 3.614 1.00 95.69 89 ARG A O 1
ATOM 715 N N . ALA A 1 90 ? -2.914 5.459 4.750 1.00 96.12 90 ALA A N 1
ATOM 716 C CA . ALA A 1 90 ? -2.632 6.063 6.041 1.00 96.12 90 ALA A CA 1
ATOM 717 C C . ALA A 1 90 ? -1.210 5.727 6.516 1.00 96.12 90 ALA A C 1
ATOM 719 O O . ALA A 1 90 ? -0.516 6.604 7.026 1.00 96.12 90 ALA A O 1
ATOM 720 N N . LEU A 1 91 ? -0.734 4.500 6.278 1.00 95.19 91 LEU A N 1
ATOM 721 C CA . LEU A 1 91 ? 0.650 4.109 6.551 1.00 95.19 91 LEU A CA 1
ATOM 722 C C . LEU A 1 91 ? 1.635 4.911 5.684 1.00 95.19 91 LEU A C 1
ATOM 724 O O . LEU A 1 91 ? 2.588 5.507 6.200 1.00 95.19 91 LEU A O 1
ATOM 728 N N . TYR A 1 92 ? 1.376 4.982 4.375 1.00 94.31 92 TYR A N 1
ATOM 729 C CA . TYR A 1 92 ? 2.209 5.729 3.435 1.00 94.31 92 TYR A CA 1
ATOM 730 C C . TYR A 1 92 ? 2.254 7.224 3.760 1.00 94.31 92 TYR A C 1
ATOM 732 O O . TYR A 1 92 ? 3.328 7.815 3.745 1.00 94.31 92 TYR A O 1
ATOM 740 N N . THR A 1 93 ? 1.130 7.840 4.123 1.00 94.31 93 THR A N 1
ATOM 741 C CA . THR A 1 93 ? 1.039 9.273 4.433 1.00 94.31 93 THR A CA 1
ATOM 742 C C . THR A 1 93 ? 1.333 9.600 5.898 1.00 94.31 93 THR A C 1
ATOM 744 O O . THR A 1 93 ? 1.093 10.731 6.318 1.00 94.31 93 THR A O 1
ATOM 747 N N . ARG A 1 94 ? 1.798 8.627 6.695 1.00 94.62 94 ARG A N 1
ATOM 748 C CA . ARG A 1 94 ? 2.003 8.751 8.149 1.00 94.62 94 ARG A CA 1
ATOM 749 C C . ARG A 1 94 ? 0.799 9.356 8.885 1.00 94.62 94 ARG A C 1
ATOM 751 O O . ARG A 1 94 ? 0.956 10.183 9.788 1.00 94.62 94 ARG A O 1
ATOM 758 N N . ASP A 1 95 ? -0.410 8.962 8.507 1.00 95.38 95 ASP A N 1
ATOM 759 C CA . ASP A 1 95 ? -1.648 9.477 9.083 1.00 95.38 95 ASP A CA 1
ATOM 760 C C . ASP A 1 95 ? -1.872 8.918 10.499 1.00 95.38 95 ASP A C 1
ATOM 762 O O . ASP A 1 95 ? -2.517 7.892 10.732 1.00 95.38 95 ASP A O 1
ATOM 766 N N . ARG A 1 96 ? -1.320 9.639 11.479 1.00 95.81 96 ARG A N 1
ATOM 767 C CA . ARG A 1 96 ? -1.464 9.337 12.908 1.00 95.81 96 ARG A CA 1
ATOM 768 C C . ARG A 1 96 ? -2.879 9.547 13.428 1.00 95.81 96 ARG A C 1
ATOM 770 O O . ARG A 1 96 ? -3.195 9.030 14.499 1.00 95.81 96 ARG A O 1
ATOM 777 N N . TYR A 1 97 ? -3.715 10.311 12.725 1.00 96.94 97 TYR A N 1
ATOM 778 C CA . TYR A 1 97 ? -5.111 10.435 13.114 1.00 96.94 97 TYR A CA 1
ATOM 779 C C . TYR A 1 97 ? -5.821 9.094 12.914 1.00 96.94 97 TYR A C 1
ATOM 781 O O . TYR A 1 97 ? -6.529 8.660 13.820 1.00 96.94 97 TYR A O 1
ATOM 789 N N . ILE A 1 98 ? -5.557 8.399 11.803 1.00 97.25 98 ILE A N 1
ATOM 790 C CA . ILE A 1 98 ? -6.146 7.087 11.499 1.00 97.25 98 ILE A CA 1
ATOM 791 C C . ILE A 1 98 ? -5.444 5.943 12.238 1.00 97.25 98 ILE A C 1
ATOM 793 O O . ILE A 1 98 ? -6.114 5.137 12.878 1.00 97.25 98 ILE A O 1
ATOM 797 N N . LEU A 1 99 ? -4.110 5.866 12.188 1.00 96.19 99 LEU A N 1
ATOM 798 C CA . LEU A 1 99 ? -3.359 4.692 12.665 1.00 96.19 99 LEU A CA 1
ATOM 799 C C . LEU A 1 99 ? -2.699 4.868 14.040 1.00 96.19 99 LEU A C 1
ATOM 801 O O . LEU A 1 99 ? -2.182 3.908 14.609 1.00 96.19 99 LEU A O 1
ATOM 805 N N . GLY A 1 100 ? -2.680 6.080 14.597 1.00 94.81 100 GLY A N 1
ATOM 806 C CA . GLY A 1 100 ? -2.038 6.341 15.884 1.00 94.81 100 GLY A CA 1
ATOM 807 C C . GLY A 1 100 ? -0.542 6.015 15.879 1.00 94.81 100 GLY A C 1
ATOM 808 O O . GLY A 1 100 ? 0.234 6.608 15.125 1.00 94.81 100 GLY A O 1
ATOM 809 N N . ARG A 1 101 ? -0.130 5.105 16.772 1.00 90.94 101 ARG A N 1
ATOM 810 C CA . ARG A 1 101 ? 1.272 4.675 16.924 1.00 90.94 101 ARG A CA 1
ATOM 811 C C . ARG A 1 101 ? 1.682 3.585 15.932 1.00 90.94 101 ARG A C 1
ATOM 813 O O . ARG A 1 101 ? 2.872 3.448 15.679 1.00 90.94 101 ARG A O 1
ATOM 820 N N . THR A 1 102 ? 0.729 2.889 15.306 1.00 91.00 102 THR A N 1
ATOM 821 C CA . THR A 1 102 ? 1.009 1.854 14.295 1.00 91.00 102 THR A CA 1
ATOM 822 C C . THR A 1 102 ? 1.770 2.410 13.082 1.00 91.00 102 THR A C 1
ATOM 824 O O . THR A 1 102 ? 2.496 1.670 12.431 1.00 91.00 102 THR A O 1
ATOM 827 N N . CYS A 1 103 ? 1.696 3.723 12.814 1.00 88.75 103 CYS A N 1
ATOM 828 C CA . CYS A 1 103 ? 2.526 4.390 11.799 1.00 88.75 103 CYS A CA 1
ATOM 829 C C . CYS A 1 103 ? 4.039 4.219 12.001 1.00 88.75 103 CYS A C 1
ATOM 831 O O . CYS A 1 103 ? 4.783 4.369 11.039 1.00 88.75 103 CYS A O 1
ATOM 833 N N . ASP A 1 104 ? 4.499 4.003 13.236 1.00 87.25 104 ASP A N 1
ATOM 834 C CA . ASP A 1 104 ? 5.925 3.874 13.552 1.00 87.25 104 ASP A CA 1
ATOM 835 C C . ASP A 1 104 ? 6.318 2.429 13.884 1.00 87.25 104 ASP A C 1
ATOM 837 O O . ASP A 1 104 ? 7.404 2.204 14.412 1.00 87.25 104 ASP A O 1
ATOM 841 N N . ASP A 1 105 ? 5.441 1.456 13.620 1.00 89.56 105 ASP A N 1
ATOM 842 C CA . ASP A 1 105 ? 5.724 0.053 13.896 1.00 89.56 105 ASP A CA 1
ATOM 843 C C . ASP A 1 105 ? 6.857 -0.443 12.974 1.00 89.56 105 ASP A C 1
ATOM 845 O O . ASP A 1 105 ? 6.651 -0.592 11.763 1.00 89.56 105 ASP A O 1
ATOM 849 N N . PRO A 1 106 ? 8.061 -0.719 13.514 1.00 86.44 106 PRO A N 1
ATOM 850 C CA . PRO A 1 106 ? 9.228 -1.030 12.694 1.00 86.44 106 PRO A CA 1
ATOM 851 C C . PRO A 1 106 ? 9.064 -2.337 11.918 1.00 86.44 106 PRO A C 1
ATOM 853 O O . PRO A 1 106 ? 9.652 -2.512 10.855 1.00 86.44 106 PRO A O 1
ATOM 856 N N . SER A 1 107 ? 8.238 -3.253 12.413 1.00 86.31 107 SER A N 1
ATOM 857 C CA . SER A 1 107 ? 8.062 -4.564 11.790 1.00 86.31 107 SER A CA 1
ATOM 858 C C . SER A 1 107 ? 7.165 -4.542 10.547 1.00 86.31 107 SER A C 1
ATOM 860 O O . SER A 1 107 ? 7.155 -5.511 9.791 1.00 86.31 107 SER A O 1
ATOM 862 N N . LEU A 1 108 ? 6.464 -3.430 10.283 1.00 86.62 108 LEU A N 1
ATOM 863 C CA . LEU A 1 108 ? 5.813 -3.208 8.990 1.00 86.62 108 LEU A CA 1
ATOM 864 C C . LEU A 1 108 ? 6.842 -2.978 7.868 1.00 86.62 108 LEU A C 1
ATOM 866 O O . LEU A 1 108 ? 6.481 -3.072 6.694 1.00 86.62 108 LEU A O 1
ATOM 870 N N . ASN A 1 109 ? 8.118 -2.727 8.213 1.00 83.19 109 ASN A N 1
ATOM 871 C CA . ASN A 1 109 ? 9.234 -2.525 7.283 1.00 83.19 109 ASN A CA 1
ATOM 872 C C . ASN A 1 109 ? 8.931 -1.469 6.207 1.00 83.19 109 ASN A C 1
ATOM 874 O O . ASN A 1 109 ? 9.239 -1.646 5.026 1.00 83.19 109 ASN A O 1
ATOM 878 N N . PHE A 1 110 ? 8.296 -0.373 6.625 1.00 85.12 110 PHE A N 1
ATOM 879 C CA . PHE A 1 110 ? 7.810 0.678 5.743 1.00 85.12 110 PHE A CA 1
ATOM 880 C C . PHE A 1 110 ? 8.179 2.049 6.308 1.00 85.12 110 PHE A C 1
ATOM 882 O O . PHE A 1 110 ? 7.770 2.389 7.417 1.00 85.12 110 PHE A O 1
ATOM 889 N N . GLN A 1 111 ? 8.925 2.861 5.555 1.00 85.19 111 GLN A N 1
ATOM 890 C CA . GLN A 1 111 ? 9.116 4.267 5.910 1.00 85.19 111 GLN A CA 1
ATOM 891 C C . GLN A 1 111 ? 8.059 5.106 5.196 1.00 85.19 111 GLN A C 1
ATOM 893 O O . GLN A 1 111 ? 7.958 5.090 3.967 1.00 85.19 111 GLN A O 1
ATOM 898 N N . SER A 1 112 ? 7.269 5.860 5.962 1.00 86.50 112 SER A N 1
ATOM 899 C CA . SER A 1 112 ? 6.257 6.748 5.391 1.00 86.50 112 SER A CA 1
ATOM 900 C C . SER A 1 112 ? 6.857 7.718 4.369 1.00 86.50 112 SER A C 1
ATOM 902 O O . SER A 1 112 ? 8.019 8.115 4.466 1.00 86.50 112 SER A O 1
ATOM 904 N N . TYR A 1 113 ? 6.041 8.100 3.388 1.00 88.38 113 TYR A N 1
ATOM 905 C CA . TYR A 1 113 ? 6.360 8.963 2.247 1.00 88.38 113 TYR A CA 1
ATOM 906 C C . TYR A 1 113 ? 7.365 8.380 1.251 1.00 88.38 113 TYR A C 1
ATOM 908 O O . TYR A 1 113 ? 7.546 8.942 0.173 1.00 88.38 113 TYR A O 1
ATOM 916 N N . ARG A 1 114 ? 7.979 7.236 1.567 1.00 89.00 114 ARG A N 1
ATOM 917 C CA . ARG A 1 114 ? 9.036 6.629 0.765 1.00 89.00 114 ARG A CA 1
ATOM 918 C C . ARG A 1 114 ? 8.637 5.252 0.273 1.00 89.00 114 ARG A C 1
ATOM 920 O O . ARG A 1 114 ? 8.983 4.234 0.875 1.00 89.00 114 ARG A O 1
ATOM 927 N N . ILE A 1 115 ? 7.928 5.208 -0.850 1.00 89.50 115 ILE A N 1
ATOM 928 C CA . ILE A 1 115 ? 7.504 3.938 -1.445 1.00 89.50 115 ILE A CA 1
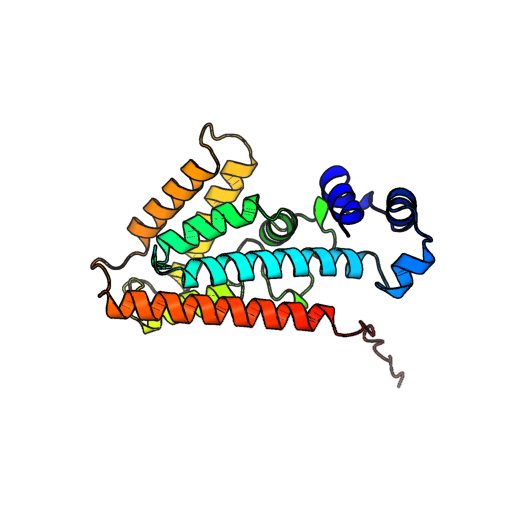ATOM 929 C C . ILE A 1 115 ? 8.713 3.092 -1.865 1.00 89.50 115 ILE A C 1
ATOM 931 O O . ILE A 1 115 ? 8.639 1.870 -1.854 1.00 89.50 115 ILE A O 1
ATOM 935 N N . THR A 1 116 ? 9.860 3.718 -2.153 1.00 90.38 116 THR A N 1
ATOM 936 C CA . THR A 1 116 ? 11.117 3.014 -2.460 1.00 90.38 116 THR A CA 1
ATOM 937 C C . THR A 1 116 ? 11.701 2.245 -1.276 1.00 90.38 116 THR A C 1
ATOM 939 O O . THR A 1 116 ? 12.569 1.394 -1.463 1.00 90.38 116 THR A O 1
ATOM 942 N N . THR A 1 117 ? 11.219 2.496 -0.056 1.00 88.94 117 THR A N 1
ATOM 943 C CA . THR A 1 117 ? 11.610 1.740 1.144 1.00 88.94 117 THR A CA 1
ATOM 944 C C . THR A 1 117 ? 10.719 0.529 1.385 1.00 88.94 117 THR A C 1
ATOM 946 O O . THR A 1 117 ? 11.129 -0.387 2.094 1.00 88.94 117 THR A O 1
ATOM 949 N N . PHE A 1 118 ? 9.543 0.480 0.747 1.00 91.94 118 PHE A N 1
ATOM 950 C CA . PHE A 1 118 ? 8.676 -0.688 0.768 1.00 91.94 118 PHE A CA 1
ATOM 951 C C . PHE A 1 118 ? 9.400 -1.859 0.101 1.00 91.94 118 PHE A C 1
ATOM 953 O O . PHE A 1 118 ? 9.681 -1.837 -1.099 1.00 91.94 118 PHE A O 1
ATOM 960 N N . THR A 1 119 ? 9.735 -2.880 0.888 1.00 92.31 119 THR A N 1
ATOM 961 C CA . THR A 1 119 ? 10.631 -3.969 0.471 1.00 92.31 119 THR A CA 1
ATOM 962 C C . THR A 1 119 ? 10.303 -4.606 -0.889 1.00 92.31 119 THR A C 1
ATOM 964 O O . THR A 1 119 ? 11.235 -4.710 -1.693 1.00 92.31 119 THR A O 1
ATOM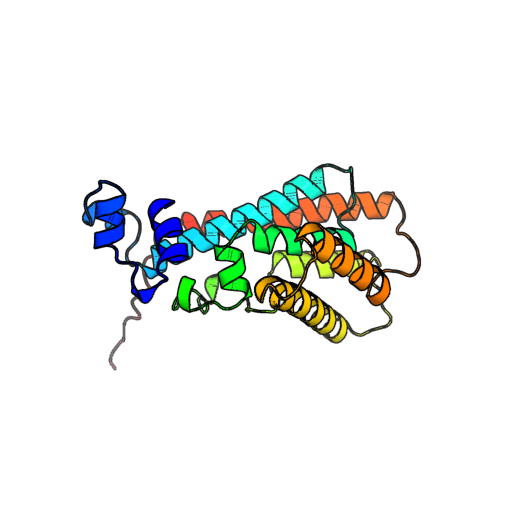 967 N N . PRO A 1 120 ? 9.057 -5.007 -1.221 1.00 95.19 120 PRO A N 1
ATOM 968 C CA . PRO A 1 120 ? 8.763 -5.552 -2.550 1.00 95.19 120 PRO A CA 1
ATOM 969 C C . PRO A 1 120 ? 8.990 -4.537 -3.676 1.00 95.19 120 PRO A C 1
ATOM 971 O O . PRO A 1 120 ? 9.588 -4.887 -4.692 1.00 95.19 120 PRO A O 1
ATOM 974 N N . PHE A 1 121 ? 8.617 -3.267 -3.489 1.00 94.62 121 PHE A N 1
ATOM 975 C CA . PHE A 1 121 ? 8.863 -2.223 -4.489 1.00 94.62 121 PHE A CA 1
ATOM 976 C C . PHE A 1 121 ? 10.366 -1.962 -4.677 1.00 94.62 121 PHE A C 1
ATOM 978 O O . PHE A 1 121 ? 10.846 -1.838 -5.800 1.00 94.62 121 PHE A O 1
ATOM 985 N N . ARG A 1 122 ? 11.152 -1.991 -3.594 1.00 92.06 122 ARG A N 1
ATOM 986 C CA . ARG A 1 122 ? 12.619 -1.896 -3.650 1.00 92.06 122 ARG A CA 1
ATOM 987 C C . ARG A 1 122 ? 13.261 -3.072 -4.392 1.00 92.06 122 ARG A C 1
ATOM 989 O O . ARG A 1 122 ? 14.122 -2.857 -5.243 1.00 92.06 122 ARG A O 1
ATOM 996 N N . LYS A 1 123 ? 12.837 -4.310 -4.096 1.00 94.31 123 LYS A N 1
ATOM 997 C CA . LYS A 1 123 ? 13.276 -5.526 -4.812 1.00 94.31 123 LYS A CA 1
ATOM 998 C C . LYS A 1 123 ? 12.938 -5.423 -6.306 1.00 94.31 123 LYS A C 1
ATOM 1000 O O . LYS A 1 123 ? 13.771 -5.758 -7.144 1.00 94.31 123 LYS A O 1
ATOM 1005 N N . TYR A 1 124 ? 11.757 -4.902 -6.638 1.00 95.12 124 TYR A N 1
ATOM 1006 C CA . TYR A 1 124 ? 11.339 -4.626 -8.012 1.00 95.12 124 TYR A CA 1
ATOM 1007 C C . TYR A 1 124 ? 12.246 -3.604 -8.719 1.00 95.12 124 TYR A C 1
ATOM 1009 O O . TYR A 1 124 ? 12.697 -3.869 -9.831 1.00 95.12 124 TYR A O 1
ATOM 1017 N N . LEU A 1 125 ? 12.576 -2.477 -8.078 1.00 91.94 125 LEU A N 1
ATOM 1018 C CA . LEU A 1 125 ? 13.479 -1.474 -8.659 1.00 91.94 125 LEU A CA 1
ATOM 1019 C C . LEU A 1 125 ? 14.882 -2.045 -8.912 1.00 91.94 125 LEU A C 1
ATOM 1021 O O . LEU A 1 125 ? 15.466 -1.788 -9.964 1.00 91.94 125 LEU A O 1
ATOM 1025 N N . GLY A 1 126 ? 15.404 -2.851 -7.981 1.00 90.31 126 GLY A N 1
ATOM 1026 C CA . GLY A 1 126 ? 16.656 -3.588 -8.179 1.00 90.31 126 GLY A CA 1
ATOM 1027 C C . GLY A 1 126 ? 16.578 -4.537 -9.377 1.00 90.31 126 GLY A C 1
ATOM 1028 O O . GLY A 1 126 ? 17.441 -4.507 -10.248 1.00 90.31 126 GLY A O 1
ATOM 1029 N N . MET A 1 127 ? 15.483 -5.293 -9.487 1.00 93.00 127 MET A N 1
ATOM 1030 C CA . MET A 1 127 ? 15.239 -6.187 -10.619 1.00 93.00 127 MET A CA 1
ATOM 1031 C C . MET A 1 127 ? 15.171 -5.434 -11.955 1.00 93.00 127 MET A C 1
ATOM 1033 O O . MET A 1 127 ? 15.744 -5.908 -12.937 1.00 93.00 127 MET A O 1
ATOM 1037 N N . LEU A 1 128 ? 14.533 -4.261 -12.024 1.00 90.25 128 LEU A N 1
ATOM 1038 C CA . LEU A 1 128 ? 14.546 -3.458 -13.249 1.00 90.25 128 LEU A CA 1
ATOM 1039 C C . LEU A 1 128 ? 15.960 -2.987 -13.614 1.00 90.25 128 LEU A C 1
ATOM 1041 O O . LEU A 1 128 ? 16.331 -3.051 -14.788 1.00 90.25 128 LEU A O 1
ATOM 1045 N N . ALA A 1 129 ? 16.753 -2.549 -12.632 1.00 86.06 129 ALA A N 1
ATOM 1046 C CA . ALA A 1 129 ? 18.140 -2.140 -12.851 1.00 86.06 129 ALA A CA 1
ATOM 1047 C C . ALA A 1 129 ? 18.991 -3.295 -13.411 1.00 86.06 129 ALA A C 1
ATOM 1049 O O . ALA A 1 129 ? 19.675 -3.118 -14.420 1.00 86.06 129 ALA A O 1
ATOM 1050 N N . ASP A 1 130 ? 18.877 -4.493 -12.828 1.00 87.56 130 ASP A N 1
ATOM 1051 C CA . ASP A 1 130 ? 19.607 -5.693 -13.265 1.00 87.56 130 ASP A CA 1
ATOM 1052 C C . ASP A 1 130 ? 19.263 -6.099 -14.709 1.00 87.56 130 ASP A C 1
ATOM 1054 O O . ASP A 1 130 ? 20.094 -6.650 -15.430 1.00 87.56 130 ASP A O 1
ATOM 1058 N N . ASN A 1 131 ? 18.043 -5.791 -15.161 1.00 86.62 131 ASN A N 1
ATOM 1059 C CA . ASN A 1 131 ? 17.583 -6.036 -16.530 1.00 86.62 131 ASN A CA 1
ATOM 1060 C C . ASN A 1 131 ? 17.781 -4.827 -17.467 1.00 86.62 131 ASN A C 1
ATOM 1062 O O . ASN A 1 131 ? 17.253 -4.837 -18.580 1.00 86.62 131 ASN A O 1
ATOM 1066 N N . ARG A 1 132 ? 18.529 -3.793 -17.044 1.00 82.25 132 ARG A N 1
ATOM 1067 C CA . ARG A 1 132 ? 18.771 -2.542 -17.797 1.00 82.25 132 ARG A CA 1
ATOM 1068 C C . ARG A 1 132 ? 17.481 -1.838 -18.241 1.00 82.25 132 ARG A C 1
ATOM 1070 O O . ARG A 1 132 ? 17.428 -1.226 -19.305 1.00 82.25 132 ARG A O 1
ATOM 1077 N N . ALA A 1 133 ? 16.436 -1.947 -17.424 1.00 82.19 133 ALA A N 1
ATOM 1078 C CA . ALA A 1 133 ? 15.121 -1.354 -17.654 1.00 82.19 133 ALA A CA 1
ATOM 1079 C C . ALA A 1 133 ? 14.900 -0.042 -16.872 1.00 82.19 133 ALA A C 1
ATOM 1081 O O . ALA A 1 133 ? 13.788 0.482 -16.867 1.00 82.19 133 ALA A O 1
ATOM 1082 N N . LEU A 1 134 ? 15.951 0.484 -16.234 1.00 78.44 134 LEU A N 1
ATOM 1083 C CA . LEU A 1 134 ? 16.030 1.836 -15.671 1.00 78.44 134 LEU A CA 1
ATOM 1084 C C . LEU A 1 134 ? 17.158 2.602 -16.367 1.00 78.44 134 LEU A C 1
ATOM 1086 O O . LEU A 1 134 ? 18.155 1.993 -16.764 1.00 78.44 134 LEU A O 1
ATOM 1090 N N . ASP A 1 135 ? 17.009 3.921 -16.509 1.00 69.88 135 ASP A N 1
ATOM 1091 C CA . ASP A 1 135 ? 18.111 4.776 -16.957 1.00 69.88 135 ASP A CA 1
ATOM 1092 C C . ASP A 1 135 ? 19.296 4.654 -15.975 1.00 69.88 135 ASP A C 1
ATOM 1094 O O . ASP A 1 135 ? 19.115 4.707 -14.764 1.00 69.88 135 ASP A O 1
ATOM 1098 N N . GLY A 1 136 ? 20.509 4.440 -16.483 1.00 63.22 136 GLY A N 1
ATOM 1099 C CA . GLY A 1 136 ? 21.724 4.290 -15.675 1.00 63.22 136 GLY A CA 1
ATOM 1100 C C . GLY A 1 136 ? 22.527 5.583 -15.503 1.00 63.22 136 GLY A C 1
ATOM 1101 O O . GLY A 1 136 ? 23.581 5.553 -14.874 1.00 63.22 136 GLY A O 1
ATOM 1102 N N . THR A 1 137 ? 22.082 6.699 -16.091 1.00 59.91 137 THR A N 1
ATOM 1103 C CA . THR A 1 137 ? 22.830 7.972 -16.117 1.00 59.91 137 THR A CA 1
ATOM 1104 C C . THR A 1 137 ? 22.838 8.719 -14.781 1.00 59.91 137 THR A C 1
ATOM 1106 O O . THR A 1 137 ? 23.725 9.534 -14.533 1.00 59.91 137 THR A O 1
ATOM 1109 N N . THR A 1 138 ? 21.885 8.428 -13.895 1.00 61.25 138 THR A N 1
ATOM 1110 C CA . THR A 1 138 ? 21.786 8.994 -12.542 1.00 61.25 138 THR A CA 1
ATOM 1111 C C . THR A 1 138 ? 22.084 7.925 -11.491 1.00 61.25 138 THR A C 1
ATOM 1113 O O . THR A 1 138 ? 21.721 6.761 -11.642 1.00 61.25 138 THR A O 1
ATOM 1116 N N . GLY A 1 139 ? 22.754 8.304 -10.398 1.00 66.75 139 GLY A N 1
ATOM 1117 C CA . GLY A 1 139 ? 23.024 7.381 -9.291 1.00 66.75 139 GLY A CA 1
ATOM 1118 C C . GLY A 1 139 ? 21.728 6.842 -8.668 1.00 66.75 139 GLY A C 1
ATOM 1119 O O . GLY A 1 139 ? 20.766 7.595 -8.500 1.00 66.75 139 GLY A O 1
ATOM 1120 N N . ARG A 1 140 ? 21.714 5.552 -8.293 1.00 68.88 140 ARG A N 1
ATOM 1121 C C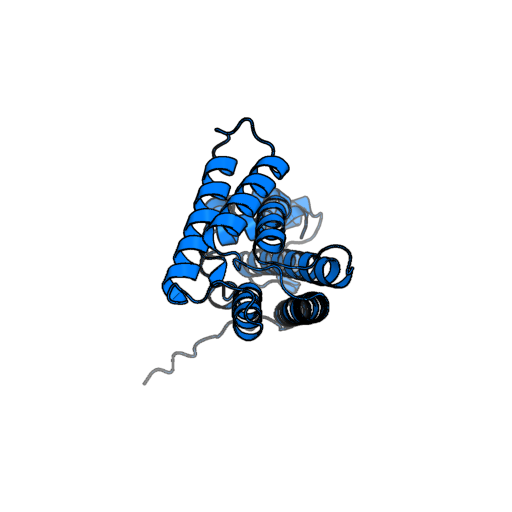A . ARG A 1 140 ? 20.525 4.838 -7.771 1.00 68.88 140 ARG A CA 1
ATOM 1122 C C . ARG A 1 140 ? 19.785 5.598 -6.662 1.00 68.88 140 ARG A C 1
ATOM 1124 O O . ARG A 1 140 ? 18.564 5.713 -6.713 1.00 68.88 140 ARG A O 1
ATOM 1131 N N . ASP A 1 141 ? 20.515 6.170 -5.707 1.00 72.25 141 ASP A N 1
ATOM 1132 C CA . ASP A 1 141 ? 19.914 6.880 -4.570 1.00 72.25 141 ASP A CA 1
ATOM 1133 C C . ASP A 1 141 ? 19.196 8.171 -4.989 1.00 72.25 141 ASP A C 1
ATOM 1135 O O . ASP A 1 141 ? 18.122 8.488 -4.472 1.00 72.25 141 ASP A O 1
ATOM 1139 N N . SER A 1 142 ? 19.743 8.887 -5.977 1.00 75.50 142 SER A N 1
ATOM 1140 C CA . SER A 1 142 ? 19.122 10.101 -6.515 1.00 75.50 142 SER A CA 1
ATOM 1141 C C . SER A 1 142 ? 17.821 9.775 -7.250 1.00 75.50 142 SER A C 1
ATOM 1143 O O . SER A 1 142 ? 16.840 10.497 -7.090 1.00 75.50 142 SER A O 1
ATOM 1145 N N . GLN A 1 143 ? 17.774 8.662 -7.988 1.00 79.81 143 GLN A N 1
ATOM 1146 C CA . GLN A 1 143 ? 16.564 8.232 -8.693 1.00 79.81 143 GLN A CA 1
ATOM 1147 C C . GLN A 1 143 ? 15.442 7.834 -7.736 1.00 79.81 143 GLN A C 1
ATOM 1149 O O . GLN A 1 143 ? 14.283 8.183 -7.960 1.00 79.81 143 GLN A O 1
ATOM 1154 N N . TYR A 1 144 ? 15.775 7.126 -6.654 1.00 86.69 144 TYR A N 1
ATOM 1155 C CA . TYR A 1 144 ? 14.780 6.686 -5.676 1.00 86.69 144 TYR A CA 1
ATOM 1156 C C . TYR A 1 144 ? 14.156 7.876 -4.952 1.00 86.69 144 TYR A C 1
ATOM 1158 O O . TYR A 1 144 ? 12.935 7.940 -4.822 1.00 86.69 144 TYR A O 1
ATOM 1166 N N . PHE A 1 145 ? 14.975 8.856 -4.557 1.00 88.38 145 PHE A N 1
ATOM 1167 C CA . PHE A 1 145 ? 14.472 10.093 -3.969 1.00 88.38 145 PHE A CA 1
ATOM 1168 C C . PHE A 1 145 ? 13.547 10.854 -4.929 1.00 88.38 145 PHE A C 1
ATOM 1170 O O . PHE A 1 145 ? 12.462 11.268 -4.528 1.00 88.38 145 PHE A O 1
ATOM 1177 N N . SER A 1 146 ? 13.933 11.013 -6.199 1.00 89.94 146 SER A N 1
ATOM 1178 C CA . SER A 1 146 ? 13.094 11.701 -7.187 1.00 89.94 146 SER A CA 1
ATOM 1179 C C . SER A 1 146 ? 11.766 10.975 -7.427 1.00 89.94 146 SER A C 1
ATOM 1181 O O . SER A 1 146 ? 10.730 11.627 -7.544 1.00 89.94 146 SER A O 1
ATOM 1183 N N . LEU A 1 147 ? 11.767 9.639 -7.454 1.00 91.50 147 LEU A N 1
ATOM 1184 C CA . LEU A 1 147 ? 10.543 8.847 -7.570 1.00 91.50 147 LEU A CA 1
ATOM 1185 C C . LEU A 1 147 ? 9.639 9.003 -6.337 1.00 91.50 147 LEU A C 1
ATOM 1187 O O . LEU A 1 147 ? 8.438 9.226 -6.492 1.00 91.50 147 LEU A O 1
ATOM 1191 N N . ASP A 1 148 ? 10.209 8.935 -5.129 1.00 93.31 148 ASP A N 1
ATOM 1192 C CA . ASP A 1 148 ? 9.480 9.178 -3.879 1.00 93.31 148 ASP A CA 1
ATOM 1193 C C . ASP A 1 148 ? 8.861 10.584 -3.867 1.00 93.31 148 ASP A C 1
ATOM 1195 O O . ASP A 1 148 ? 7.681 10.734 -3.553 1.00 93.31 148 ASP A O 1
ATOM 1199 N N . ALA A 1 149 ? 9.627 11.608 -4.260 1.00 93.81 149 ALA A N 1
ATOM 1200 C CA . ALA A 1 149 ? 9.171 12.995 -4.309 1.00 93.81 149 ALA A CA 1
ATOM 1201 C C . ALA A 1 149 ? 8.010 13.191 -5.295 1.00 93.81 149 ALA A C 1
ATOM 1203 O O . ALA A 1 149 ? 7.021 13.847 -4.959 1.00 93.81 149 ALA A O 1
ATOM 1204 N N . LEU A 1 150 ? 8.095 12.592 -6.489 1.00 93.44 150 LEU A N 1
ATOM 1205 C CA . LEU A 1 150 ? 7.013 12.633 -7.473 1.00 93.44 150 LEU A CA 1
ATOM 1206 C C . LEU A 1 150 ? 5.760 11.933 -6.958 1.00 93.44 150 LEU A C 1
ATOM 1208 O O . LEU A 1 150 ? 4.680 12.520 -6.981 1.00 93.44 150 LEU A O 1
ATOM 1212 N N . MET A 1 151 ? 5.889 10.704 -6.456 1.00 93.12 151 MET A N 1
ATOM 1213 C CA . MET A 1 151 ? 4.739 9.978 -5.922 1.00 93.12 151 MET A CA 1
ATOM 1214 C C . MET A 1 151 ? 4.088 10.734 -4.765 1.00 93.12 151 MET A C 1
ATOM 1216 O O . MET A 1 151 ? 2.869 10.913 -4.761 1.00 93.12 151 MET A O 1
ATOM 1220 N N . TRP A 1 152 ? 4.893 11.244 -3.832 1.00 93.06 152 TRP A N 1
ATOM 1221 C CA . TRP A 1 152 ? 4.396 12.005 -2.695 1.00 93.06 152 TRP A CA 1
ATOM 1222 C C . TRP A 1 152 ? 3.664 13.279 -3.125 1.00 93.06 152 TRP A C 1
ATOM 1224 O O . TRP A 1 152 ? 2.559 13.533 -2.647 1.00 93.06 152 TRP A O 1
ATOM 1234 N N . GLY A 1 153 ? 4.231 14.048 -4.061 1.00 92.81 153 GLY A N 1
ATOM 1235 C CA . GLY A 1 153 ? 3.615 15.269 -4.582 1.00 92.81 153 GLY A CA 1
ATOM 1236 C C . GLY A 1 153 ? 2.249 15.011 -5.217 1.00 92.81 153 GLY A C 1
ATOM 1237 O O . GLY A 1 153 ? 1.271 15.671 -4.864 1.00 92.81 153 GLY A O 1
ATOM 1238 N N . PHE A 1 154 ? 2.153 14.000 -6.085 1.00 93.38 154 PHE A N 1
ATOM 1239 C CA . PHE A 1 154 ? 0.891 13.622 -6.726 1.00 93.38 154 PHE A CA 1
ATOM 1240 C C . PHE A 1 154 ? -0.160 13.175 -5.705 1.00 93.38 154 PHE A C 1
ATOM 1242 O O . PHE A 1 154 ? -1.303 13.624 -5.754 1.00 93.38 154 PHE A O 1
ATOM 1249 N N . ILE A 1 155 ? 0.219 12.319 -4.752 1.00 92.56 155 ILE A N 1
ATOM 1250 C CA . ILE A 1 155 ? -0.706 11.805 -3.732 1.00 92.56 155 ILE A CA 1
ATOM 1251 C C . ILE A 1 155 ? -1.179 12.937 -2.822 1.00 92.56 155 ILE A C 1
ATOM 1253 O O . ILE A 1 155 ? -2.371 13.034 -2.528 1.00 92.56 155 ILE A O 1
ATOM 1257 N N . LYS A 1 156 ? -0.268 13.819 -2.399 1.00 91.12 156 LYS A N 1
ATOM 1258 C CA . LYS A 1 156 ? -0.595 14.939 -1.518 1.00 91.12 156 LYS A CA 1
ATOM 1259 C C . LYS A 1 156 ? -1.531 15.934 -2.195 1.00 91.12 156 LYS A C 1
ATOM 1261 O O . LYS A 1 156 ? -2.510 16.332 -1.571 1.00 91.12 156 LYS A O 1
ATOM 1266 N N . LEU A 1 157 ? -1.260 16.310 -3.445 1.00 90.69 157 LEU A N 1
ATOM 1267 C CA . LEU A 1 157 ? -2.117 17.230 -4.197 1.00 90.69 157 LEU A CA 1
ATOM 1268 C C . LEU A 1 157 ? -3.506 16.635 -4.439 1.00 90.69 157 LEU A C 1
ATOM 1270 O O . LEU A 1 157 ? -4.502 17.320 -4.226 1.00 90.69 157 LEU A O 1
ATOM 1274 N N . HIS A 1 158 ? -3.581 15.348 -4.784 1.00 90.31 158 HIS A N 1
ATOM 1275 C CA . HIS A 1 158 ? -4.864 14.679 -4.977 1.00 90.31 158 HIS A CA 1
ATOM 1276 C C . HIS A 1 158 ? -5.677 14.592 -3.670 1.00 90.31 158 HIS A C 1
ATOM 1278 O O . HIS A 1 158 ? -6.882 14.825 -3.666 1.00 90.31 158 HIS A O 1
ATOM 1284 N N . LEU A 1 159 ? -5.025 14.340 -2.527 1.00 88.44 159 LEU A N 1
ATOM 1285 C CA . LEU A 1 159 ? -5.683 14.328 -1.212 1.00 88.44 159 LEU A CA 1
ATOM 1286 C C . LEU A 1 159 ? -6.198 15.701 -0.764 1.00 88.44 159 LEU A C 1
ATOM 1288 O O . LEU A 1 159 ? -7.183 15.772 -0.032 1.00 88.44 159 LEU A O 1
ATOM 1292 N N . LEU A 1 160 ? -5.549 16.791 -1.177 1.00 85.81 160 LEU A N 1
ATOM 1293 C CA . LEU A 1 160 ? -5.976 18.151 -0.836 1.00 85.81 160 LEU A CA 1
ATOM 1294 C C . LEU A 1 160 ? -7.199 18.621 -1.644 1.00 85.81 160 LEU A C 1
ATOM 1296 O O . LEU A 1 160 ? -7.669 19.732 -1.421 1.00 85.81 160 LEU A O 1
ATOM 1300 N N . SER A 1 161 ? -7.750 17.777 -2.529 1.00 65.62 161 SER A N 1
ATOM 1301 C CA . SER A 1 161 ? -8.963 18.049 -3.321 1.00 65.62 161 SER A CA 1
ATOM 1302 C C . SER A 1 161 ? -8.861 19.265 -4.254 1.00 65.62 161 SER A C 1
ATOM 1304 O O . SER A 1 161 ? -9.861 19.702 -4.811 1.00 65.62 161 SER A O 1
ATOM 1306 N N . SER A 1 162 ? -7.658 19.807 -4.467 1.00 56.81 162 SER A N 1
ATOM 1307 C CA . SER A 1 162 ? -7.416 20.968 -5.331 1.00 56.81 162 SER A CA 1
ATOM 1308 C C . SER A 1 162 ? -7.262 20.596 -6.809 1.00 56.81 162 SER A C 1
ATOM 1310 O O . SER A 1 162 ? -6.752 21.396 -7.590 1.00 56.81 162 SER A O 1
ATOM 1312 N N . THR A 1 163 ? -7.609 19.367 -7.194 1.00 60.09 163 THR A N 1
ATOM 1313 C CA . THR A 1 163 ? -7.472 18.880 -8.569 1.00 60.09 163 THR A CA 1
ATOM 1314 C C . THR A 1 163 ? -8.845 18.523 -9.118 1.00 60.09 163 THR A C 1
ATOM 1316 O O . THR A 1 163 ? -9.507 17.651 -8.564 1.00 60.09 163 THR A O 1
ATOM 1319 N N . GLU A 1 164 ? -9.243 19.124 -10.240 1.00 66.31 164 GLU A N 1
ATOM 1320 C CA . GLU A 1 164 ? -10.414 18.674 -11.019 1.00 66.31 164 GLU A CA 1
ATOM 1321 C C . GLU A 1 164 ? -10.207 17.266 -11.617 1.00 66.31 164 GLU A C 1
ATOM 1323 O O . GLU A 1 164 ? -11.157 16.595 -12.010 1.00 66.31 164 GLU A O 1
ATOM 1328 N N . ALA A 1 165 ? -8.953 16.807 -11.674 1.00 77.12 165 ALA A N 1
ATOM 1329 C CA . ALA A 1 165 ? -8.555 15.522 -12.231 1.00 77.12 165 ALA A CA 1
ATOM 1330 C C . ALA A 1 165 ? -9.017 14.337 -11.369 1.00 77.12 165 ALA A C 1
ATOM 1332 O O . ALA A 1 165 ? -8.827 14.322 -10.149 1.00 77.12 165 ALA A O 1
ATOM 1333 N N . SER A 1 166 ? -9.526 13.285 -12.016 1.00 89.25 166 SER A N 1
ATOM 1334 C CA . SER A 1 166 ? -9.847 12.033 -11.329 1.00 89.25 166 SER A CA 1
ATOM 1335 C C . SER A 1 166 ? -8.580 11.324 -10.816 1.00 89.25 166 SER A C 1
ATOM 1337 O O . SER A 1 166 ? -7.450 11.637 -11.213 1.00 89.25 166 SER A O 1
ATOM 1339 N N . ILE A 1 167 ? -8.753 10.315 -9.949 1.00 91.44 167 ILE A N 1
ATOM 1340 C CA . ILE A 1 167 ? -7.655 9.422 -9.520 1.00 91.44 167 ILE A CA 1
ATOM 1341 C C . ILE A 1 167 ? -6.958 8.818 -10.748 1.00 91.44 167 ILE A C 1
ATOM 1343 O O . ILE A 1 167 ? -5.732 8.743 -10.789 1.00 91.44 167 ILE A O 1
ATOM 1347 N N . ASN A 1 168 ? -7.729 8.409 -11.759 1.00 91.38 168 ASN A N 1
ATOM 1348 C CA . ASN A 1 168 ? -7.199 7.770 -12.963 1.00 91.38 168 ASN A CA 1
ATOM 1349 C C . ASN A 1 168 ? -6.389 8.742 -13.826 1.00 91.38 168 ASN A C 1
ATOM 1351 O O . ASN A 1 168 ? -5.333 8.354 -14.329 1.00 91.38 168 ASN A O 1
ATOM 1355 N N . ASP A 1 169 ? -6.836 9.993 -13.945 1.00 92.62 169 ASP A N 1
ATOM 1356 C CA . ASP A 1 169 ? -6.113 11.038 -14.681 1.00 92.62 169 ASP A CA 1
ATOM 1357 C C . ASP A 1 169 ? -4.808 11.395 -13.967 1.00 92.62 169 ASP A C 1
ATOM 1359 O O . ASP A 1 169 ? -3.743 11.460 -14.581 1.00 92.62 169 ASP A O 1
ATOM 1363 N N . SER A 1 170 ? -4.863 11.539 -12.640 1.00 93.69 170 SER A N 1
ATOM 1364 C CA . SER A 1 170 ? -3.680 11.790 -11.810 1.00 93.69 170 SER A CA 1
ATOM 1365 C C . SER A 1 170 ? -2.671 10.641 -11.916 1.00 93.69 170 SER A C 1
ATOM 1367 O O . SER A 1 170 ? -1.472 10.879 -12.074 1.00 93.69 170 SER A O 1
ATOM 1369 N N . ALA A 1 171 ? -3.151 9.393 -11.908 1.00 94.56 171 ALA A N 1
ATOM 1370 C CA . ALA A 1 171 ? -2.318 8.210 -12.091 1.00 94.56 171 ALA A CA 1
ATOM 1371 C C . ALA A 1 171 ? -1.664 8.176 -13.483 1.00 94.56 171 ALA A C 1
ATOM 1373 O O . ALA A 1 171 ? -0.487 7.836 -13.597 1.00 94.56 171 ALA A O 1
ATOM 1374 N N . ALA A 1 172 ? -2.410 8.522 -14.538 1.00 94.69 172 ALA A N 1
ATOM 1375 C CA . ALA A 1 172 ? -1.892 8.579 -15.904 1.00 94.69 172 ALA A CA 1
ATOM 1376 C C . ALA A 1 172 ? -0.826 9.677 -16.062 1.00 94.69 172 ALA A C 1
ATOM 1378 O O . ALA A 1 172 ? 0.238 9.419 -16.625 1.00 94.69 172 ALA A O 1
ATOM 1379 N N . ASN A 1 173 ? -1.063 10.860 -15.491 1.00 94.69 173 ASN A N 1
ATOM 1380 C CA . ASN A 1 173 ? -0.106 11.968 -15.487 1.00 94.69 173 ASN A CA 1
ATOM 1381 C C . ASN A 1 173 ? 1.185 11.614 -14.733 1.00 94.69 173 ASN A C 1
ATOM 1383 O O . ASN A 1 173 ? 2.280 11.907 -15.216 1.00 94.69 173 ASN A O 1
ATOM 1387 N N . LEU A 1 174 ? 1.075 10.938 -13.582 1.00 94.88 174 LEU A N 1
ATOM 1388 C CA . LEU A 1 174 ? 2.236 10.428 -12.849 1.00 94.88 174 LEU A CA 1
ATOM 1389 C C . LEU A 1 174 ? 3.031 9.442 -13.708 1.00 94.88 174 LEU A C 1
ATOM 1391 O O . LEU A 1 174 ? 4.248 9.564 -13.809 1.00 94.88 174 LEU A O 1
ATOM 1395 N N . ALA A 1 175 ? 2.350 8.477 -14.330 1.00 93.88 175 ALA A N 1
ATOM 1396 C CA . ALA A 1 175 ? 2.983 7.466 -15.171 1.00 93.88 175 ALA A CA 1
ATOM 1397 C C . ALA A 1 175 ? 3.764 8.102 -16.325 1.00 93.88 175 ALA A C 1
ATOM 1399 O O . ALA A 1 175 ? 4.910 7.737 -16.579 1.00 93.88 175 ALA A O 1
ATOM 1400 N N . GLU A 1 176 ? 3.167 9.089 -16.992 1.00 93.25 176 GLU A N 1
ATOM 1401 C CA . GLU A 1 176 ? 3.799 9.805 -18.095 1.00 93.25 176 GLU A CA 1
ATOM 1402 C C . GLU A 1 176 ? 5.027 10.600 -17.636 1.00 93.25 176 GLU A C 1
ATOM 1404 O O . GLU A 1 176 ? 6.066 10.573 -18.298 1.00 93.25 176 GLU A O 1
ATOM 1409 N N . LEU A 1 177 ? 4.956 11.259 -16.477 1.00 92.75 177 LEU A N 1
ATOM 1410 C CA . LEU A 1 177 ? 6.102 11.972 -15.920 1.00 92.75 177 LEU A CA 1
ATOM 1411 C C . LEU A 1 177 ? 7.218 11.009 -15.497 1.00 92.75 177 LEU A C 1
ATOM 1413 O O . LEU A 1 177 ? 8.386 11.259 -15.779 1.00 92.75 177 LEU A O 1
ATOM 1417 N N . VAL A 1 178 ? 6.870 9.872 -14.891 1.00 91.69 178 VAL A N 1
ATOM 1418 C CA . VAL A 1 178 ? 7.830 8.810 -14.563 1.00 91.69 178 VAL A CA 1
ATOM 1419 C C . VAL A 1 178 ? 8.482 8.256 -15.834 1.00 91.69 178 VAL A C 1
ATOM 1421 O O . VAL A 1 178 ? 9.697 8.073 -15.876 1.00 91.69 178 VAL A O 1
ATOM 1424 N N . ARG A 1 179 ? 7.711 8.049 -16.907 1.00 88.50 179 ARG A N 1
ATOM 1425 C CA . ARG A 1 179 ? 8.233 7.592 -18.202 1.00 88.50 179 ARG A CA 1
ATOM 1426 C C . ARG A 1 179 ? 9.252 8.571 -18.779 1.00 88.50 179 ARG A C 1
ATOM 1428 O O . ARG A 1 179 ? 10.294 8.130 -19.252 1.00 88.50 179 ARG A O 1
ATOM 1435 N N . ARG A 1 180 ? 8.965 9.876 -18.732 1.00 86.81 180 ARG A N 1
ATOM 1436 C CA . ARG A 1 180 ? 9.863 10.930 -19.236 1.00 86.81 180 ARG A CA 1
ATOM 1437 C C . ARG A 1 180 ? 11.125 11.101 -18.391 1.00 86.81 180 ARG A C 1
ATOM 1439 O O . ARG A 1 180 ? 12.160 11.440 -18.947 1.00 86.81 180 ARG A O 1
ATOM 1446 N N . SER A 1 181 ? 11.029 10.878 -17.082 1.00 85.38 181 SER A N 1
ATOM 1447 C CA . SER A 1 181 ? 12.115 11.166 -16.136 1.00 85.38 181 SER A CA 1
ATOM 1448 C C . SER A 1 181 ? 13.022 9.969 -15.823 1.00 85.38 181 SER A C 1
ATOM 1450 O O . SER A 1 181 ? 14.169 10.182 -15.451 1.00 85.38 181 SER A O 1
ATOM 1452 N N . PHE A 1 182 ? 12.528 8.727 -15.940 1.00 80.94 182 PHE A N 1
ATOM 1453 C CA . PHE A 1 182 ? 13.256 7.512 -15.513 1.00 80.94 182 PHE A CA 1
ATOM 1454 C C . PHE A 1 182 ? 13.238 6.369 -16.534 1.00 80.94 182 PHE A C 1
ATOM 1456 O O . PHE A 1 182 ? 13.851 5.322 -16.302 1.00 80.94 182 PHE A O 1
ATOM 1463 N N . GLY A 1 183 ? 12.477 6.511 -17.621 1.00 68.00 183 GLY A N 1
ATOM 1464 C CA . GLY A 1 183 ? 12.355 5.462 -18.622 1.00 68.00 183 GLY A CA 1
ATOM 1465 C C . GLY A 1 183 ? 13.671 5.239 -19.370 1.00 68.00 183 GLY A C 1
ATOM 1466 O O . GLY A 1 183 ? 14.437 6.182 -19.569 1.00 68.00 183 GLY A O 1
ATOM 1467 N N . PRO A 1 184 ? 13.945 4.014 -19.845 1.00 64.25 184 PRO A N 1
ATOM 1468 C CA . PRO A 1 184 ? 15.022 3.829 -20.797 1.00 64.25 184 PRO A CA 1
ATOM 1469 C C . PRO A 1 184 ? 14.661 4.548 -22.105 1.00 64.25 184 PRO A C 1
ATOM 1471 O O . PRO A 1 184 ? 13.533 4.465 -22.590 1.00 64.25 184 PRO A O 1
ATOM 1474 N N . TRP A 1 185 ? 15.644 5.186 -22.740 1.00 56.69 185 TRP A N 1
ATOM 1475 C CA . TRP A 1 185 ? 15.501 5.812 -24.064 1.00 56.69 185 TRP A CA 1
ATOM 1476 C C . TRP A 1 185 ? 15.209 4.798 -25.194 1.00 56.69 185 TRP A C 1
ATOM 1478 O O . TRP A 1 185 ? 14.971 5.184 -26.337 1.00 56.69 185 TRP A O 1
ATOM 1488 N N . ARG A 1 186 ? 15.217 3.489 -24.886 1.00 62.31 186 ARG A N 1
ATOM 1489 C CA . ARG A 1 186 ? 14.827 2.387 -25.775 1.00 62.31 186 ARG A CA 1
ATOM 1490 C C . ARG A 1 186 ? 13.849 1.445 -25.079 1.00 62.31 186 ARG A C 1
ATOM 1492 O O . ARG A 1 186 ? 14.116 0.974 -23.976 1.00 62.31 186 ARG A O 1
ATOM 1499 N N . THR A 1 187 ? 12.761 1.116 -25.767 1.00 72.06 187 THR A N 1
ATOM 1500 C CA . THR A 1 187 ? 11.801 0.086 -25.354 1.00 72.06 187 THR A CA 1
ATOM 1501 C C . THR A 1 187 ? 12.518 -1.251 -25.110 1.00 72.06 187 THR A C 1
ATOM 1503 O O . THR A 1 187 ? 13.228 -1.713 -26.009 1.00 72.06 187 THR A O 1
ATOM 1506 N N . PRO A 1 188 ? 12.362 -1.889 -23.932 1.00 80.38 188 PRO A N 1
ATOM 1507 C CA . PRO A 1 188 ? 12.946 -3.202 -23.673 1.00 80.38 188 PRO A CA 1
ATOM 1508 C C . PRO A 1 188 ? 12.442 -4.256 -24.666 1.00 80.38 188 PRO A C 1
ATOM 1510 O O . PRO A 1 188 ? 11.296 -4.208 -25.112 1.00 80.38 188 PRO A O 1
ATOM 1513 N N . ALA A 1 189 ? 13.281 -5.244 -24.985 1.00 85.88 189 ALA A N 1
ATOM 1514 C CA . ALA A 1 189 ? 12.879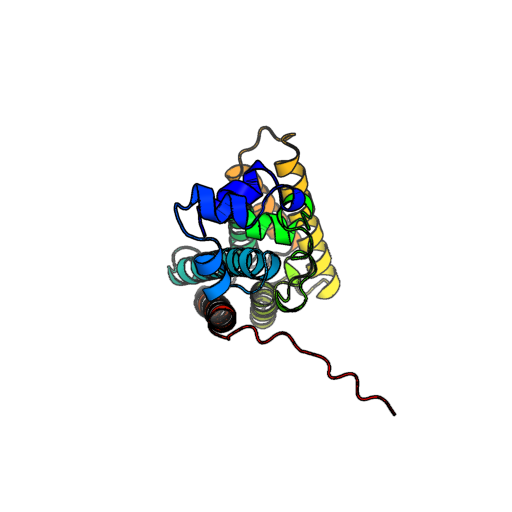 -6.361 -25.836 1.00 85.88 189 ALA A CA 1
ATOM 1515 C C . ALA A 1 189 ? 11.739 -7.175 -25.192 1.00 85.88 189 ALA A C 1
ATOM 1517 O O . ALA A 1 189 ? 11.661 -7.292 -23.967 1.00 85.88 189 ALA A O 1
ATOM 1518 N N . ALA A 1 190 ? 10.897 -7.817 -26.010 1.00 87.00 190 ALA A N 1
ATOM 1519 C CA . ALA A 1 190 ? 9.755 -8.606 -25.532 1.00 87.00 190 ALA A CA 1
ATOM 1520 C C . ALA A 1 190 ? 10.151 -9.696 -24.511 1.00 87.00 190 ALA A C 1
ATOM 1522 O O . ALA A 1 190 ? 9.471 -9.890 -23.505 1.00 87.00 190 ALA A O 1
ATOM 1523 N N . ALA A 1 191 ? 11.297 -10.358 -24.710 1.00 88.38 191 ALA A N 1
ATOM 1524 C CA . ALA A 1 191 ? 11.829 -11.344 -23.765 1.00 88.38 191 ALA A CA 1
ATOM 1525 C C . ALA A 1 191 ? 12.172 -10.732 -22.389 1.00 88.38 191 ALA A C 1
ATOM 1527 O O . ALA A 1 191 ? 11.933 -11.348 -21.345 1.00 88.38 191 ALA A O 1
ATOM 1528 N N . THR A 1 192 ? 12.686 -9.498 -22.374 1.00 89.12 192 THR A N 1
ATOM 1529 C CA . THR A 1 192 ? 12.951 -8.739 -21.145 1.00 89.12 192 THR A CA 1
ATOM 1530 C C . THR A 1 192 ? 11.645 -8.375 -20.449 1.00 89.12 192 THR A C 1
ATOM 1532 O O . THR A 1 192 ? 11.532 -8.576 -19.244 1.00 89.12 192 THR A O 1
ATOM 1535 N N . LEU A 1 193 ? 10.629 -7.921 -21.192 1.00 89.81 193 LEU A N 1
ATOM 1536 C CA . LEU A 1 193 ? 9.307 -7.607 -20.636 1.00 89.81 193 LEU A CA 1
ATOM 1537 C C . LEU A 1 193 ? 8.630 -8.839 -20.015 1.00 89.81 193 LEU A C 1
ATOM 1539 O O . LEU A 1 193 ? 8.080 -8.744 -18.916 1.00 89.81 193 LEU A O 1
ATOM 1543 N N . LYS A 1 194 ? 8.741 -10.015 -20.647 1.00 91.44 194 LYS A N 1
ATOM 1544 C CA . LYS A 1 194 ? 8.249 -11.279 -20.073 1.00 91.44 194 LYS A CA 1
ATOM 1545 C C . LYS A 1 194 ? 8.984 -11.645 -18.779 1.00 91.44 194 LYS A C 1
ATOM 1547 O O . LYS A 1 194 ? 8.363 -12.037 -17.793 1.00 91.44 194 LYS A O 1
ATOM 1552 N N . THR A 1 195 ? 10.304 -11.457 -18.754 1.00 92.38 195 THR A N 1
ATOM 1553 C CA . THR A 1 195 ? 11.126 -11.681 -17.553 1.00 92.38 195 THR A CA 1
ATOM 1554 C C . THR A 1 195 ? 10.746 -10.729 -16.418 1.00 92.38 195 THR A C 1
ATOM 1556 O O . THR A 1 195 ? 10.592 -11.173 -15.281 1.00 92.38 195 THR A O 1
ATOM 1559 N N . ILE A 1 196 ? 10.556 -9.443 -16.725 1.00 92.88 196 ILE A N 1
ATOM 1560 C CA . ILE A 1 196 ? 10.109 -8.406 -15.786 1.00 92.88 196 ILE A CA 1
ATOM 1561 C C . ILE A 1 196 ? 8.731 -8.753 -15.212 1.00 92.88 196 ILE A C 1
ATOM 1563 O O . ILE A 1 196 ? 8.546 -8.674 -13.999 1.00 92.88 196 ILE A O 1
ATOM 1567 N N . SER A 1 197 ? 7.795 -9.195 -16.055 1.00 95.12 197 SER A N 1
ATOM 1568 C CA . SER A 1 197 ? 6.435 -9.575 -15.648 1.00 95.12 197 SER A CA 1
ATOM 1569 C C . SER A 1 197 ? 6.453 -10.721 -14.640 1.00 95.12 197 SER A C 1
ATOM 1571 O O . SER A 1 197 ? 6.007 -10.555 -13.503 1.00 95.12 197 SER A O 1
ATOM 1573 N N . ARG A 1 198 ? 7.102 -11.837 -14.999 1.00 95.44 198 ARG A N 1
ATOM 1574 C CA . ARG A 1 198 ? 7.253 -13.001 -14.117 1.00 95.44 198 ARG A CA 1
ATOM 1575 C C . ARG A 1 198 ? 7.930 -12.642 -12.791 1.00 95.44 198 ARG A C 1
ATOM 1577 O O . ARG A 1 198 ? 7.395 -12.948 -11.730 1.00 95.44 198 ARG A O 1
ATOM 1584 N N . LYS A 1 199 ? 9.087 -11.967 -12.833 1.00 96.31 199 LYS A N 1
ATOM 1585 C CA . LYS A 1 199 ? 9.832 -11.612 -11.613 1.00 96.31 199 LYS A CA 1
ATOM 1586 C C . LYS A 1 199 ? 9.055 -10.644 -10.721 1.00 96.31 199 LYS A C 1
ATOM 1588 O O . LYS A 1 199 ? 9.137 -10.752 -9.504 1.00 96.31 199 LYS A O 1
ATOM 1593 N N . THR A 1 200 ? 8.293 -9.713 -11.297 1.00 97.38 200 THR A N 1
ATOM 1594 C CA . THR A 1 200 ? 7.437 -8.812 -10.509 1.00 97.38 200 THR A CA 1
ATOM 1595 C C . THR A 1 200 ? 6.340 -9.596 -9.799 1.00 97.38 200 THR A C 1
ATOM 1597 O O . THR A 1 200 ? 6.160 -9.418 -8.596 1.00 97.38 200 THR A O 1
ATOM 1600 N N . ALA A 1 201 ? 5.663 -10.508 -10.504 1.00 97.62 201 ALA A N 1
ATOM 1601 C CA . ALA A 1 201 ? 4.645 -11.361 -9.899 1.00 97.62 201 ALA A CA 1
ATOM 1602 C C . ALA A 1 201 ? 5.208 -12.173 -8.718 1.00 97.62 201 ALA A C 1
ATOM 1604 O O . ALA A 1 201 ? 4.611 -12.181 -7.641 1.00 97.62 201 ALA A O 1
ATOM 1605 N N . GLU A 1 202 ? 6.391 -12.772 -8.888 1.00 97.94 202 GLU A N 1
ATOM 1606 C CA . GLU A 1 202 ? 7.103 -13.534 -7.851 1.00 97.94 202 GLU A CA 1
ATOM 1607 C C . GLU A 1 202 ? 7.491 -12.672 -6.639 1.00 97.94 202 GLU A C 1
ATOM 1609 O O . GLU A 1 202 ? 7.250 -13.077 -5.503 1.00 97.94 202 GLU A O 1
ATOM 1614 N N . ILE A 1 203 ? 8.052 -11.476 -6.859 1.00 98.31 203 ILE A N 1
ATOM 1615 C CA . ILE A 1 203 ? 8.472 -10.561 -5.783 1.00 98.31 203 ILE A CA 1
ATOM 1616 C C . ILE A 1 203 ? 7.288 -10.179 -4.893 1.00 98.31 203 ILE A C 1
ATOM 1618 O O . ILE A 1 203 ? 7.392 -10.235 -3.666 1.00 98.31 203 ILE A O 1
ATOM 1622 N N . PHE A 1 204 ? 6.172 -9.776 -5.502 1.00 98.19 204 PHE A N 1
ATOM 1623 C CA . PHE A 1 204 ? 5.005 -9.325 -4.751 1.00 98.19 204 PHE A CA 1
ATOM 1624 C C . PHE A 1 204 ? 4.231 -10.493 -4.131 1.00 98.19 204 PHE A C 1
ATOM 1626 O O . PHE A 1 204 ? 3.760 -10.359 -3.004 1.00 98.19 204 PHE A O 1
ATOM 1633 N N . LYS A 1 205 ? 4.196 -11.664 -4.782 1.00 98.38 205 LYS A N 1
ATOM 1634 C CA . LYS A 1 205 ? 3.656 -12.885 -4.170 1.00 98.38 205 LYS A CA 1
ATOM 1635 C C . LYS A 1 205 ? 4.435 -13.275 -2.913 1.00 98.38 205 LYS A C 1
ATOM 1637 O O . LYS A 1 205 ? 3.829 -13.511 -1.874 1.00 98.38 205 LYS A O 1
ATOM 1642 N N . ALA A 1 206 ? 5.766 -13.311 -2.997 1.00 98.19 206 ALA A N 1
ATOM 1643 C CA . ALA A 1 206 ? 6.612 -13.645 -1.855 1.00 98.19 206 ALA A CA 1
ATOM 1644 C C . ALA A 1 206 ? 6.404 -12.662 -0.693 1.00 98.19 206 ALA A C 1
ATOM 1646 O O . ALA A 1 206 ? 6.300 -13.082 0.453 1.00 98.19 206 ALA A O 1
ATOM 1647 N N . ALA A 1 207 ? 6.267 -11.364 -0.985 1.00 97.00 207 ALA A N 1
ATOM 1648 C CA . ALA A 1 207 ? 5.962 -10.370 0.040 1.00 97.00 207 ALA A CA 1
ATOM 1649 C C . ALA A 1 207 ? 4.580 -10.583 0.680 1.00 97.00 207 ALA A C 1
ATOM 1651 O O . ALA A 1 207 ? 4.468 -10.507 1.900 1.00 97.00 207 ALA A O 1
ATOM 1652 N N . ALA A 1 208 ? 3.537 -10.885 -0.103 1.00 97.62 208 ALA A N 1
ATOM 1653 C CA . ALA A 1 208 ? 2.221 -11.223 0.448 1.00 97.62 208 ALA A CA 1
ATOM 1654 C C . ALA A 1 208 ? 2.304 -12.434 1.394 1.00 97.62 208 ALA A C 1
ATOM 1656 O O . ALA A 1 208 ? 1.745 -12.399 2.488 1.00 97.62 208 ALA A O 1
ATOM 1657 N N . ASP A 1 209 ? 3.049 -13.473 1.010 1.00 96.94 209 ASP A N 1
ATOM 1658 C CA . ASP A 1 209 ? 3.258 -14.671 1.827 1.00 96.94 209 ASP A CA 1
ATOM 1659 C C . ASP A 1 209 ? 4.044 -14.356 3.125 1.00 96.94 209 ASP A C 1
ATOM 1661 O O . ASP A 1 209 ? 3.657 -14.818 4.201 1.00 96.94 209 ASP A O 1
ATOM 1665 N N . GLU A 1 210 ? 5.072 -13.496 3.067 1.00 95.06 210 GLU A N 1
ATOM 1666 C CA . GLU A 1 210 ? 5.804 -12.991 4.245 1.00 95.06 210 GLU A CA 1
ATOM 1667 C C . GLU A 1 210 ? 4.871 -12.236 5.217 1.00 95.06 210 GLU A C 1
ATOM 1669 O O . GLU A 1 210 ? 4.882 -12.497 6.421 1.00 95.06 210 GLU A O 1
ATOM 1674 N N . TYR A 1 211 ? 4.019 -11.336 4.714 1.00 95.06 211 TYR A N 1
ATOM 1675 C CA . TYR A 1 211 ? 3.060 -10.594 5.543 1.00 95.06 211 TYR A CA 1
ATOM 1676 C C . TYR A 1 211 ? 1.942 -11.486 6.106 1.00 95.06 211 TYR A C 1
ATOM 1678 O O . TYR A 1 211 ? 1.536 -11.296 7.253 1.00 95.06 211 TYR A O 1
ATOM 1686 N N . ARG A 1 212 ? 1.474 -12.498 5.360 1.00 95.12 212 ARG A N 1
ATOM 1687 C CA . ARG A 1 212 ? 0.532 -13.509 5.878 1.00 95.12 212 ARG A CA 1
ATOM 1688 C C . ARG A 1 212 ? 1.137 -14.292 7.038 1.00 95.12 212 ARG A C 1
ATOM 1690 O O . ARG A 1 212 ? 0.454 -14.517 8.033 1.00 95.12 212 ARG A O 1
ATOM 1697 N N . ALA A 1 213 ? 2.417 -14.656 6.950 1.00 93.38 213 ALA A N 1
ATOM 1698 C CA . ALA A 1 213 ? 3.109 -15.328 8.046 1.00 93.38 213 ALA A CA 1
ATOM 1699 C C . ALA A 1 213 ? 3.152 -14.460 9.318 1.00 93.38 213 ALA A C 1
ATOM 1701 O O . ALA A 1 213 ? 3.005 -14.995 10.414 1.00 93.38 213 ALA A O 1
ATOM 1702 N N . MET A 1 214 ? 3.252 -13.128 9.193 1.00 90.06 214 MET A N 1
ATOM 1703 C CA . MET A 1 214 ? 3.188 -12.214 10.346 1.00 90.06 214 MET A CA 1
ATOM 1704 C C . MET A 1 214 ? 1.832 -12.221 11.067 1.00 90.06 214 MET A C 1
ATOM 1706 O O . MET A 1 214 ? 1.791 -11.900 12.250 1.00 90.06 214 MET A O 1
ATOM 1710 N N . LEU A 1 215 ? 0.733 -12.570 10.385 1.00 88.00 215 LEU A N 1
ATOM 1711 C CA . LEU A 1 215 ? -0.593 -12.699 11.007 1.00 88.00 215 LEU A CA 1
ATOM 1712 C C . LEU A 1 215 ? -0.752 -14.011 11.795 1.00 88.00 215 LEU A C 1
ATOM 1714 O O . LEU A 1 215 ? -1.600 -14.087 12.677 1.00 88.00 215 LEU A O 1
ATOM 1718 N N . GLY A 1 216 ? 0.031 -15.044 11.464 1.00 68.19 216 GLY A N 1
ATOM 1719 C CA . GLY A 1 216 ? -0.068 -16.386 12.051 1.00 68.19 216 GLY A CA 1
ATOM 1720 C C . GLY A 1 216 ? 0.809 -16.630 13.285 1.00 68.19 216 GLY A C 1
ATOM 1721 O O . GLY A 1 216 ? 0.727 -17.704 13.877 1.00 68.19 216 GLY A O 1
ATOM 1722 N N . VAL A 1 217 ? 1.654 -15.671 13.676 1.00 59.22 217 VAL A N 1
ATOM 1723 C CA . VAL A 1 217 ? 2.489 -15.768 14.884 1.00 59.22 217 VAL A CA 1
ATOM 1724 C C . VAL A 1 217 ? 1.712 -15.179 16.069 1.00 59.22 217 VAL A C 1
ATOM 1726 O O . VAL A 1 217 ? 1.371 -13.997 16.018 1.00 59.22 217 VAL A O 1
ATOM 1729 N N . PRO A 1 218 ? 1.440 -15.945 17.148 1.00 51.31 218 PRO A N 1
ATOM 1730 C CA . PRO A 1 218 ? 0.881 -15.386 18.375 1.00 51.31 218 PRO A CA 1
ATOM 1731 C C . PRO A 1 218 ? 1.812 -14.292 18.903 1.00 51.31 218 PRO A C 1
ATOM 1733 O O . PRO A 1 218 ? 3.004 -14.539 19.114 1.00 51.31 218 PRO A O 1
ATOM 1736 N N . PHE A 1 219 ? 1.285 -13.086 19.107 1.00 51.03 219 PHE A N 1
ATOM 1737 C CA . PHE A 1 219 ? 2.056 -11.942 19.586 1.00 51.03 219 PHE A CA 1
ATOM 1738 C C . PHE A 1 219 ? 2.364 -12.089 21.081 1.00 51.03 219 PHE A C 1
ATOM 1740 O O . PHE A 1 219 ? 1.814 -11.401 21.927 1.00 51.03 219 PHE A O 1
ATOM 1747 N N . PHE A 1 220 ? 3.301 -12.965 21.441 1.00 42.53 220 PHE A N 1
ATOM 1748 C CA . PHE A 1 220 ? 3.910 -12.891 22.764 1.00 42.53 220 PHE A CA 1
ATOM 1749 C C . PHE A 1 220 ? 4.787 -11.643 22.798 1.00 42.53 220 PHE A C 1
ATOM 1751 O O . PHE A 1 220 ? 5.930 -11.656 22.340 1.00 42.53 220 PHE A O 1
ATOM 1758 N N . GLY A 1 221 ? 4.225 -10.543 23.306 1.00 37.16 221 GLY A N 1
ATOM 1759 C CA . GLY A 1 221 ? 4.970 -9.323 23.572 1.00 37.16 221 GLY A CA 1
ATOM 1760 C C . GLY A 1 221 ? 6.273 -9.672 24.282 1.00 37.16 221 GLY A C 1
ATOM 1761 O O . GLY A 1 221 ? 6.275 -10.408 25.272 1.00 37.16 221 GLY A O 1
ATOM 1762 N N . THR A 1 222 ? 7.391 -9.169 23.762 1.00 36.84 222 THR A N 1
ATOM 1763 C CA . THR A 1 222 ? 8.688 -9.238 24.426 1.00 36.84 222 THR A CA 1
ATOM 1764 C C . THR A 1 222 ? 8.561 -8.567 25.790 1.00 36.84 222 THR A C 1
ATOM 1766 O O . THR A 1 222 ? 8.771 -7.362 25.930 1.00 36.84 222 THR A O 1
ATOM 1769 N N . ARG A 1 223 ? 8.214 -9.346 26.819 1.00 35.44 223 ARG A N 1
ATOM 1770 C CA . ARG A 1 223 ? 8.566 -9.039 28.197 1.00 35.44 223 ARG A CA 1
ATOM 1771 C C . ARG A 1 223 ? 10.085 -9.073 28.224 1.00 35.44 223 ARG A C 1
ATOM 1773 O O . ARG A 1 223 ? 10.691 -10.125 28.397 1.00 35.44 223 ARG A O 1
ATOM 1780 N N . THR A 1 224 ? 10.699 -7.916 28.009 1.00 35.62 224 THR A N 1
ATOM 1781 C CA . THR A 1 224 ? 12.042 -7.649 28.501 1.00 35.62 224 THR A CA 1
ATOM 1782 C C . THR A 1 224 ? 12.012 -7.955 29.989 1.00 35.62 224 THR A C 1
ATOM 1784 O O . THR A 1 224 ? 11.470 -7.185 30.782 1.00 35.62 224 THR A O 1
ATOM 1787 N N . ALA A 1 225 ? 12.526 -9.125 30.353 1.00 32.56 225 ALA A N 1
ATOM 1788 C CA . ALA A 1 225 ? 12.945 -9.396 31.705 1.00 32.56 225 ALA A CA 1
ATOM 1789 C C . ALA A 1 225 ? 14.059 -8.390 32.005 1.00 32.56 225 ALA A C 1
ATOM 1791 O O . ALA A 1 225 ? 15.196 -8.544 31.567 1.00 32.56 225 ALA A O 1
ATOM 1792 N N . THR A 1 226 ? 13.704 -7.313 32.698 1.00 35.84 226 THR A N 1
ATOM 1793 C CA . THR A 1 226 ? 14.651 -6.545 33.495 1.00 35.84 226 THR A CA 1
ATOM 1794 C C . THR A 1 226 ? 15.238 -7.510 34.517 1.00 35.84 226 THR A C 1
ATOM 1796 O O . THR A 1 226 ? 14.626 -7.778 35.549 1.00 35.84 226 THR A O 1
ATOM 1799 N N . ALA A 1 227 ? 16.390 -8.090 34.193 1.00 33.00 227 ALA A N 1
ATOM 1800 C CA . ALA A 1 227 ? 17.256 -8.685 35.190 1.00 33.00 227 ALA A CA 1
ATOM 1801 C C . ALA A 1 227 ? 17.886 -7.525 35.966 1.00 33.00 227 ALA A C 1
ATOM 1803 O O . ALA A 1 227 ? 18.657 -6.745 35.410 1.00 33.00 227 ALA A O 1
ATOM 1804 N N . SER A 1 228 ? 17.491 -7.383 37.229 1.00 36.19 228 SER A N 1
ATOM 1805 C CA . SER A 1 228 ? 18.262 -6.623 38.201 1.00 36.19 228 SER A CA 1
ATOM 1806 C C . SER A 1 228 ? 19.575 -7.356 38.467 1.00 36.19 228 SER A C 1
ATOM 1808 O O . SER A 1 228 ? 19.544 -8.536 38.828 1.00 36.19 228 SER A O 1
ATOM 1810 N N . ALA A 1 229 ? 20.687 -6.644 38.348 1.00 38.25 229 ALA A N 1
ATOM 1811 C CA . ALA A 1 229 ? 21.902 -6.841 39.128 1.00 38.25 229 ALA A CA 1
ATOM 1812 C C . ALA A 1 229 ? 22.610 -5.486 39.215 1.00 38.25 229 ALA A C 1
ATOM 1814 O O . ALA A 1 229 ? 22.685 -4.811 38.162 1.00 38.25 229 ALA A O 1
#

Radius of gyration: 19.66 Å; chains: 1; bounding box: 45×37×65 Å

InterPro domains:
  IPR001647 DNA-binding HTH domain, TetR-type [PF00440] (4-45)
  IPR001647 DNA-binding HTH domain, TetR-type [PS50977] (1-54)
  IPR009057 Homedomain-like superfamily [SSF46689] (2-55)

Organism: Thermobispora bispora (strain ATCC 19993 / DSM 43833 / CBS 139.67 / JCM 10125 / KCTC 9307 / NBRC 14880 / R51) (NCBI:txid469371)

Secondary structure (DSSP, 8-state):
-HHHHHHHHHHHHHH--HHHHHHHTTS-HHHHHTT-SSHHHHHHHHHHHHHHHHHHHHHHHHHTSSS---HHHHHHHHHHHHHH-HHHHHHHTT-HHHHTTGGG-GGG---TT-GGGSHHHHHHHHHHHHTT-S-SSS-HHHHHHHHHHHHHHHHHHHHTT--SS-HHHHHHHHHHHHHHHHS-SSPPPHHHHHHHHHHHHHHHHHHHHHHHHHHSS------------

Sequence (229 aa):
MDITRALLLQSGYKRTTIDEIARKADIGKGTVYLSWDTKDDLIRSLVIHDIIDVCDDVSNWAGTESDAPTLPSLSRRMFTLIFKYPLFRALYTRDRYILGRTCDDPSLNFQSYRITTFTPFRKYLGMLADNRALDGTTGRDSQYFSLDALMWGFIKLHLLSSTEASINDSAANLAELVRRSFGPWRTPAAATLKTISRKTAEIFKAAADEYRAMLGVPFFGTRTATASA

pLDDT: mean 87.61, std 14.67, range [32.56, 98.38]